Protein AF-Q8GWH3-F1 (afdb_monomer)

Mean predicted aligned error: 18.97 Å

Foldseek 3Di:
DVVVVVVVVVVVVVVVVVPPPPDDDPDPPPDDDPPPPQPPDPLAAEDEDEQVDADDDDPQWDWDWDADPVRFIWIWIDGDDDPPPPPPPLDDLPAQDADPDDPDRPRDDRPVRLCVVQQVDWAWDDDPQWIWIHHPQAFIKIFGADPVRDTPDIKTLFHWDPVVLVVVVVVCSVVDPDLPQLWRKTKGWQIDQAPVPRGHHIEIETEAEDCDDWHWPDWDAPDRRYIYIYIYHNSSCSGPSRPDPPSNHHYIYIYGDDDPPPPPVPPPPVVPDDDDDDDDDD

Solvent-accessible surface area (backbone atoms only — not comparable to full-atom values): 17428 Å² total; per-residue (Å²): 119,71,66,63,53,52,53,52,50,51,51,53,49,55,61,54,70,71,60,78,70,75,85,71,80,91,69,82,92,81,76,83,75,92,70,78,90,72,83,80,67,70,59,58,44,80,45,80,34,56,79,93,60,61,81,82,85,61,94,65,47,42,76,48,80,46,65,52,100,84,65,52,51,22,49,25,44,43,76,55,82,75,71,80,68,93,72,80,69,89,71,66,96,83,56,57,68,77,70,89,70,78,95,55,88,65,77,50,74,52,74,70,66,47,48,51,77,41,62,80,53,67,37,66,42,78,57,88,80,42,31,35,40,41,34,60,88,47,36,34,35,40,34,27,69,51,101,81,77,44,73,79,44,78,43,40,36,10,32,54,31,72,66,59,20,52,54,48,54,49,52,50,59,75,69,50,88,59,92,77,71,42,55,49,70,42,31,18,38,82,13,46,65,29,88,89,76,71,44,54,10,29,31,41,38,36,40,30,41,34,96,52,78,70,37,57,77,48,77,45,74,80,47,95,62,31,34,41,34,33,30,33,28,41,56,40,49,78,35,78,75,26,46,73,81,66,76,66,64,44,71,33,49,20,27,60,50,81,80,75,74,68,89,69,72,80,73,82,66,86,82,75,83,84,83,80,92,79,88,78,91,132

Radius of gyration: 34.28 Å; Cα contacts (8 Å, |Δi|>4): 405; chains: 1; bounding box: 75×90×119 Å

pLDDT: mean 76.28, std 23.13, range [27.62, 98.75]

GO terms:
  GO:0005515 protein binding (F, IPI)
  GO:0005783 endoplasmic reticulum (C, IDA)
  GO:0036503 ERAD pathway (P, IGI)
  GO:0036503 ERAD pathway (P, IMP)
  GO:0009536 plastid (C, HDA)
  GO:0009651 response to salt stress (P, IMP)

Structure (mmCIF, N/CA/C/O backbone):
data_AF-Q8GWH3-F1
#
_entry.id   AF-Q8GWH3-F1
#
loop_
_atom_site.group_PDB
_atom_site.id
_atom_site.type_symbol
_atom_site.label_atom_id
_atom_site.label_alt_id
_atom_site.label_comp_id
_atom_site.label_asym_id
_atom_site.label_entity_id
_atom_site.label_seq_id
_atom_site.pdbx_PDB_ins_code
_atom_site.Cartn_x
_atom_site.Cartn_y
_atom_site.Cartn_z
_atom_site.occupancy
_atom_site.B_iso_or_equiv
_atom_site.auth_seq_id
_atom_site.auth_comp_id
_atom_site.auth_asym_id
_atom_site.auth_atom_id
_atom_site.pdbx_PDB_model_num
ATOM 1 N N . MET A 1 1 ? -15.710 72.727 -0.376 1.00 64.69 1 MET A N 1
ATOM 2 C CA . MET A 1 1 ? -16.145 71.311 -0.279 1.00 64.69 1 MET A CA 1
ATOM 3 C C . MET A 1 1 ? -16.086 70.520 -1.590 1.00 64.69 1 MET A C 1
ATOM 5 O O . MET A 1 1 ? -15.843 69.327 -1.507 1.00 64.69 1 MET A O 1
ATOM 9 N N . ARG A 1 2 ? -16.269 71.107 -2.790 1.00 77.62 2 ARG A N 1
ATOM 10 C CA . ARG A 1 2 ? -16.210 70.329 -4.053 1.00 77.62 2 ARG A CA 1
ATOM 11 C C . ARG A 1 2 ? -14.792 69.915 -4.485 1.00 77.62 2 ARG A C 1
ATOM 13 O O . ARG A 1 2 ? -14.601 68.799 -4.943 1.00 77.62 2 ARG A O 1
ATOM 20 N N . ILE A 1 3 ? -13.789 70.772 -4.281 1.00 78.06 3 ILE A N 1
ATOM 21 C CA . ILE A 1 3 ? -12.396 70.505 -4.703 1.00 78.06 3 ILE A CA 1
ATOM 22 C C . ILE A 1 3 ? -11.762 69.365 -3.885 1.00 78.06 3 ILE A C 1
ATOM 24 O O . ILE A 1 3 ? -11.062 68.521 -4.434 1.00 78.06 3 ILE A O 1
ATOM 28 N N . THR A 1 4 ? -12.070 69.287 -2.588 1.00 77.69 4 THR A N 1
ATOM 29 C CA . THR A 1 4 ? -11.569 68.234 -1.690 1.00 77.69 4 THR A CA 1
ATOM 30 C C . THR A 1 4 ? -12.097 66.846 -2.056 1.00 77.69 4 THR A C 1
ATOM 32 O O . THR A 1 4 ? -11.365 65.872 -1.930 1.00 77.69 4 THR A O 1
ATOM 35 N N . GLN A 1 5 ? -13.332 66.741 -2.561 1.00 77.94 5 GLN A N 1
ATOM 36 C CA . GLN A 1 5 ? -13.888 65.467 -3.038 1.00 77.94 5 GLN A CA 1
ATOM 37 C C . GLN A 1 5 ? -13.229 64.993 -4.337 1.00 77.94 5 GLN A C 1
ATOM 39 O O . GLN A 1 5 ? -12.975 63.801 -4.485 1.00 77.94 5 GLN A O 1
ATOM 44 N N . ILE A 1 6 ? -12.914 65.914 -5.254 1.00 82.69 6 ILE A N 1
ATOM 45 C CA . ILE A 1 6 ? -12.241 65.583 -6.518 1.00 82.69 6 ILE A CA 1
ATOM 46 C C . ILE A 1 6 ? -10.816 65.088 -6.244 1.00 82.69 6 ILE A C 1
ATOM 48 O O . ILE A 1 6 ? -10.416 64.062 -6.788 1.00 82.69 6 ILE A O 1
ATOM 52 N N . LEU A 1 7 ? -10.075 65.762 -5.355 1.00 83.81 7 LEU A N 1
ATOM 53 C CA . LEU A 1 7 ? -8.724 65.332 -4.982 1.00 83.81 7 LEU A CA 1
ATOM 54 C C . LEU A 1 7 ? -8.728 63.952 -4.309 1.00 83.81 7 LEU A C 1
ATOM 56 O O . LEU A 1 7 ? -7.891 63.115 -4.629 1.00 83.81 7 LEU A O 1
ATOM 60 N N . LEU A 1 8 ? -9.699 63.697 -3.425 1.00 82.88 8 LEU A N 1
ATOM 61 C CA . LEU A 1 8 ? -9.858 62.398 -2.770 1.00 82.88 8 LEU A CA 1
ATOM 62 C C . LEU A 1 8 ? -10.156 61.287 -3.791 1.00 82.88 8 LEU A C 1
ATOM 64 O O . LEU A 1 8 ? -9.562 60.217 -3.714 1.00 82.88 8 LEU A O 1
ATOM 68 N N . CYS A 1 9 ? -11.012 61.555 -4.785 1.00 80.31 9 CYS A N 1
ATOM 69 C CA . CYS A 1 9 ? -11.294 60.598 -5.857 1.00 80.31 9 CYS A CA 1
ATOM 70 C C . CYS A 1 9 ? -10.050 60.297 -6.701 1.00 80.31 9 CYS A C 1
ATOM 72 O O . CYS A 1 9 ? -9.791 59.136 -6.995 1.00 80.31 9 CYS A O 1
ATOM 74 N N . LEU A 1 10 ? -9.252 61.309 -7.055 1.00 82.12 10 LEU A N 1
ATOM 75 C CA . LEU A 1 10 ? -8.033 61.104 -7.846 1.00 82.12 10 LEU A CA 1
ATOM 76 C C . LEU A 1 10 ? -6.981 60.279 -7.095 1.00 82.12 10 LEU A C 1
ATOM 78 O O . LEU A 1 10 ? -6.337 59.427 -7.700 1.00 82.12 10 LEU A O 1
ATOM 82 N N . VAL A 1 11 ? -6.848 60.469 -5.779 1.00 80.50 11 VAL A N 1
ATOM 83 C CA . VAL A 1 11 ? -5.943 59.660 -4.945 1.00 80.50 11 VAL A CA 1
ATOM 84 C C . VAL A 1 11 ? -6.427 58.209 -4.850 1.00 80.50 11 VAL A C 1
ATOM 86 O O . VAL A 1 11 ? -5.619 57.295 -4.977 1.00 80.50 11 VAL A O 1
ATOM 89 N N . ILE A 1 12 ? -7.736 57.975 -4.708 1.00 76.56 12 ILE A N 1
ATOM 90 C CA . ILE A 1 12 ? -8.314 56.618 -4.694 1.00 76.56 12 ILE A CA 1
ATOM 91 C C . ILE A 1 12 ? -8.121 55.921 -6.050 1.00 76.56 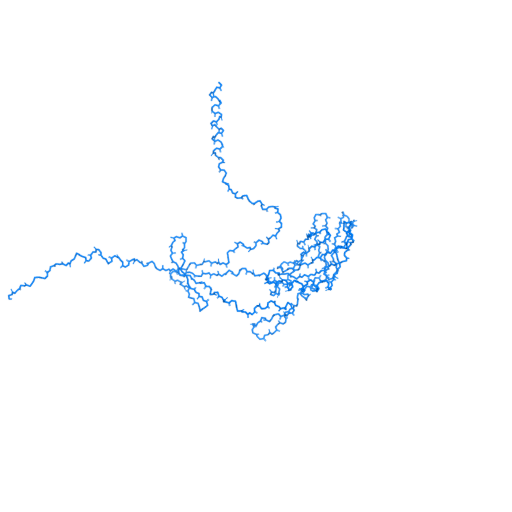12 ILE A C 1
ATOM 93 O O . ILE A 1 12 ? -7.779 54.738 -6.095 1.00 76.56 12 ILE A O 1
ATOM 97 N N . VAL A 1 13 ? -8.284 56.643 -7.163 1.00 73.12 13 VAL A N 1
ATOM 98 C CA . VAL A 1 13 ? -8.040 56.095 -8.507 1.00 73.12 13 VAL A CA 1
ATOM 99 C C . VAL A 1 13 ? -6.551 55.786 -8.708 1.00 73.12 13 VAL A C 1
ATOM 101 O O . VAL A 1 13 ? -6.226 54.704 -9.177 1.00 73.12 13 VAL A O 1
ATOM 104 N N . ALA A 1 14 ? -5.636 56.652 -8.258 1.00 66.00 14 ALA A N 1
ATOM 105 C CA . ALA A 1 14 ? -4.193 56.407 -8.355 1.00 66.00 14 ALA A CA 1
ATOM 106 C C . ALA A 1 14 ? -3.715 55.217 -7.493 1.00 66.00 14 ALA A C 1
ATOM 108 O O . ALA A 1 14 ? -2.853 54.438 -7.915 1.00 66.00 14 ALA A O 1
ATOM 109 N N . LEU A 1 15 ? -4.299 55.045 -6.300 1.00 58.97 15 LEU A N 1
ATOM 110 C CA . LEU A 1 15 ? -4.023 53.915 -5.403 1.00 58.97 15 LEU A CA 1
ATOM 111 C C . LEU A 1 15 ? -4.628 52.596 -5.916 1.00 58.97 15 LEU A C 1
ATOM 113 O O . LEU A 1 15 ? -4.080 51.528 -5.654 1.00 58.97 15 LEU A O 1
ATOM 117 N N . SER A 1 16 ? -5.719 52.654 -6.686 1.00 55.97 16 SER A N 1
ATOM 118 C CA . SER A 1 16 ? -6.304 51.463 -7.323 1.00 55.97 16 SER A CA 1
ATOM 119 C C . SER A 1 16 ? -5.623 51.097 -8.645 1.00 55.97 16 SER A C 1
ATOM 121 O O . SER A 1 16 ? -5.495 49.915 -8.944 1.00 55.97 16 SER A O 1
ATOM 123 N N . SER A 1 17 ? -5.068 52.057 -9.392 1.00 48.47 17 SER A N 1
ATOM 124 C CA . SER A 1 17 ? -4.289 51.766 -10.608 1.00 48.47 17 SER A CA 1
ATOM 125 C C . SER A 1 17 ? -2.847 51.302 -10.350 1.00 48.47 17 SER A C 1
ATOM 127 O O . SER A 1 17 ? -2.158 50.910 -11.286 1.00 48.47 17 SER A O 1
ATOM 129 N N . SER A 1 18 ? -2.372 51.313 -9.100 1.00 44.34 18 SER A N 1
ATOM 130 C CA . SER A 1 18 ? -1.063 50.745 -8.720 1.00 44.34 18 SER A CA 1
ATOM 131 C C . SER A 1 18 ? -1.152 49.344 -8.101 1.00 44.34 18 SER A C 1
ATOM 133 O O . SER A 1 18 ? -0.135 48.765 -7.732 1.00 44.34 18 SER A O 1
ATOM 135 N N . SER A 1 19 ? -2.345 48.743 -8.076 1.00 38.94 19 SER A N 1
ATOM 136 C CA . SER A 1 19 ? -2.551 47.325 -7.760 1.00 38.94 19 SER A CA 1
ATOM 137 C C . SER A 1 19 ? -3.117 46.574 -8.969 1.00 38.94 19 SER A C 1
ATOM 139 O O . SER A 1 19 ? -4.123 45.876 -8.893 1.00 38.94 19 SER A O 1
ATOM 141 N N . HIS A 1 20 ? -2.419 46.670 -10.106 1.00 35.19 20 HIS A N 1
ATOM 142 C CA . HIS A 1 20 ? -2.475 45.626 -11.130 1.00 35.19 20 HIS A CA 1
ATOM 143 C C . HIS A 1 20 ? -1.785 44.376 -10.572 1.00 35.19 20 HIS A C 1
ATOM 145 O O . HIS A 1 20 ? -0.620 44.097 -10.845 1.00 35.19 20 HIS A O 1
ATOM 151 N N . VAL A 1 21 ? -2.511 43.651 -9.723 1.00 38.16 21 VAL A N 1
ATOM 152 C CA . VAL A 1 21 ? -2.151 42.300 -9.313 1.00 38.16 21 VAL A CA 1
ATOM 153 C C . VAL A 1 21 ? -2.343 41.424 -10.541 1.00 38.16 21 VAL A C 1
ATOM 155 O O . VAL A 1 21 ? -3.462 41.199 -11.007 1.00 38.16 21 VAL A O 1
ATOM 158 N N . TRP A 1 22 ? -1.211 41.004 -11.096 1.00 33.09 22 TRP A N 1
ATOM 159 C CA . TRP A 1 22 ? -1.121 39.989 -12.129 1.00 33.09 22 TRP A CA 1
ATOM 160 C C . TRP A 1 22 ? -1.945 38.782 -11.679 1.00 33.09 22 TRP A C 1
ATOM 162 O O . TRP A 1 22 ? -1.771 38.277 -10.570 1.00 33.09 22 TRP A O 1
ATOM 172 N N . SER A 1 23 ? -2.901 38.383 -12.512 1.00 37.84 23 SER A N 1
ATOM 173 C CA . SER A 1 23 ? -3.743 37.219 -12.282 1.00 37.84 23 SER A CA 1
ATOM 174 C C . SER A 1 23 ? -2.895 35.952 -12.371 1.00 37.84 23 SER A C 1
ATOM 176 O O . SER A 1 23 ? -2.826 35.326 -13.424 1.00 37.84 23 SER A O 1
ATOM 178 N N . ASP A 1 24 ? -2.245 35.580 -11.272 1.00 37.88 24 ASP A N 1
ATOM 179 C CA . ASP A 1 24 ? -1.730 34.229 -11.123 1.00 37.88 24 ASP A CA 1
ATOM 180 C C . ASP A 1 24 ? -2.901 33.270 -10.929 1.00 37.88 24 ASP A C 1
ATOM 182 O O . ASP A 1 24 ? -3.839 33.498 -10.159 1.00 37.88 24 ASP A O 1
ATOM 186 N N . GLN A 1 25 ? -2.845 32.211 -11.727 1.00 35.88 25 GLN A N 1
ATOM 187 C CA . GLN A 1 25 ? -3.855 31.186 -11.874 1.00 35.88 25 GLN A CA 1
ATOM 188 C C . GLN A 1 25 ? -4.347 30.656 -10.526 1.00 35.88 25 GLN A C 1
ATOM 190 O O . GLN A 1 25 ? -3.611 30.093 -9.716 1.00 35.88 25 GLN A O 1
ATOM 195 N N . ILE A 1 26 ? -5.657 30.788 -10.356 1.00 37.75 26 ILE A N 1
ATOM 196 C CA . ILE A 1 26 ? -6.473 30.150 -9.334 1.00 37.75 26 ILE A CA 1
ATOM 197 C C . ILE A 1 26 ? -6.410 28.635 -9.556 1.00 37.75 26 ILE A C 1
ATOM 199 O O . ILE A 1 26 ? -7.206 28.088 -10.307 1.00 37.75 26 ILE A O 1
ATOM 203 N N . PHE A 1 27 ? -5.489 27.952 -8.881 1.00 34.97 27 PHE A N 1
ATOM 204 C CA . PHE A 1 27 ? -5.699 26.574 -8.436 1.00 34.97 27 PHE A CA 1
ATOM 205 C C . PHE A 1 27 ? -5.089 26.423 -7.033 1.00 34.97 27 PHE A C 1
ATOM 207 O O . PHE A 1 27 ? -3.874 26.263 -6.900 1.00 34.97 27 PHE A O 1
ATOM 214 N N . PRO A 1 28 ? -5.898 26.528 -5.962 1.00 32.56 28 PRO A N 1
ATOM 215 C CA . PRO A 1 28 ? -5.407 26.447 -4.592 1.00 32.56 28 PRO A CA 1
ATOM 216 C C . PRO A 1 28 ? -4.991 25.005 -4.275 1.00 32.56 28 PRO A C 1
ATOM 218 O O . PRO A 1 28 ? -5.818 24.100 -4.194 1.00 32.56 28 PRO A O 1
ATOM 221 N N . 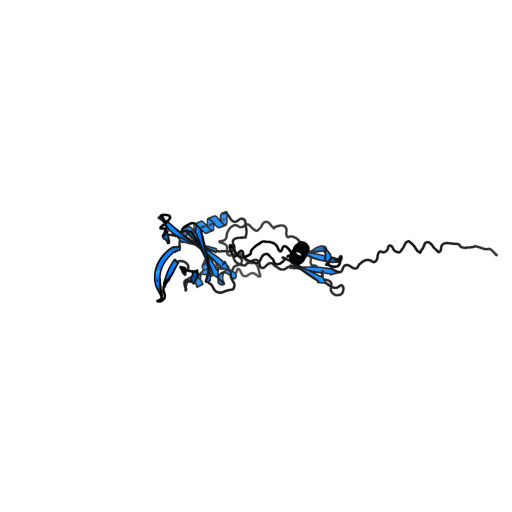ALA A 1 29 ? -3.691 24.795 -4.078 1.00 40.97 29 ALA A N 1
ATOM 222 C CA . ALA A 1 29 ? -3.053 23.489 -3.901 1.00 40.97 29 ALA A CA 1
ATOM 223 C C . ALA A 1 29 ? -3.251 22.841 -2.510 1.00 40.97 29 ALA A C 1
ATOM 225 O O . ALA A 1 29 ? -2.386 22.094 -2.061 1.00 40.97 29 ALA A O 1
ATOM 226 N N . HIS A 1 30 ? -4.354 23.112 -1.805 1.00 34.97 30 HIS A N 1
ATOM 227 C CA . HIS A 1 30 ? -4.501 22.684 -0.405 1.00 34.97 30 HIS A CA 1
ATOM 228 C C . HIS A 1 30 ? -5.697 21.794 -0.070 1.00 34.97 30 HIS A C 1
ATOM 230 O O . HIS A 1 30 ? -5.907 21.515 1.107 1.00 34.97 30 HIS A O 1
ATOM 236 N N . LEU A 1 31 ? -6.437 21.260 -1.043 1.00 30.50 31 LEU A N 1
ATOM 237 C CA . LEU A 1 31 ? -7.506 20.304 -0.744 1.00 30.50 31 LEU A CA 1
ATOM 238 C C . LEU A 1 31 ? -7.490 19.130 -1.732 1.00 30.50 31 LEU A C 1
ATOM 240 O O . LEU A 1 31 ? -7.572 19.329 -2.937 1.00 30.50 31 LEU A O 1
ATOM 244 N N . VAL A 1 32 ? -7.463 17.918 -1.167 1.00 34.38 32 VAL A N 1
ATOM 245 C CA . VAL A 1 32 ? -7.647 16.594 -1.794 1.00 34.38 32 VAL A CA 1
ATOM 246 C C . VAL A 1 32 ? -6.397 15.934 -2.399 1.00 34.38 32 VAL A C 1
ATOM 248 O O . VAL A 1 32 ? -6.005 16.200 -3.527 1.00 34.38 32 VAL A O 1
ATOM 251 N N . GLY A 1 33 ? -5.868 14.957 -1.651 1.00 32.12 33 GLY A N 1
ATOM 252 C CA . GLY A 1 33 ? -5.214 13.757 -2.181 1.00 32.12 33 GLY A CA 1
ATOM 253 C C . GLY A 1 33 ? -3.798 13.944 -2.718 1.00 32.12 33 GLY A C 1
ATOM 254 O O . GLY A 1 33 ? -3.566 14.611 -3.718 1.00 32.12 33 GLY A O 1
ATOM 255 N N . THR A 1 34 ? -2.836 13.273 -2.092 1.00 34.19 34 THR A N 1
ATOM 256 C CA . THR A 1 34 ? -1.468 13.113 -2.590 1.00 34.19 34 THR A CA 1
ATOM 257 C C . THR A 1 34 ? -1.458 12.321 -3.904 1.00 34.19 34 THR A C 1
ATOM 259 O O . THR A 1 34 ? -1.121 11.140 -3.927 1.00 34.19 34 THR A O 1
ATOM 262 N N . PHE A 1 35 ? -1.823 12.953 -5.019 1.00 35.94 35 PHE A N 1
ATOM 263 C CA . PHE A 1 35 ? -1.428 12.470 -6.334 1.00 35.94 35 PHE A CA 1
ATOM 264 C C . PHE A 1 35 ? 0.089 12.641 -6.435 1.00 35.94 35 PHE A C 1
ATOM 266 O O . PHE A 1 35 ? 0.607 13.758 -6.382 1.00 35.94 35 PHE A O 1
ATOM 273 N N . SER A 1 36 ? 0.798 11.512 -6.503 1.00 37.75 36 SER A N 1
ATOM 274 C CA . SER A 1 36 ? 2.251 11.416 -6.659 1.00 37.75 36 SER A CA 1
ATOM 275 C C . SER A 1 36 ? 2.807 12.485 -7.601 1.00 37.75 36 SER A C 1
ATOM 277 O O . SER A 1 36 ? 2.533 12.512 -8.800 1.00 37.75 36 SER A O 1
ATOM 279 N N . ARG A 1 37 ? 3.627 13.365 -7.026 1.00 37.56 37 ARG A N 1
ATOM 280 C CA . ARG A 1 37 ? 4.204 14.586 -7.605 1.00 37.56 37 ARG A CA 1
ATOM 281 C C . ARG A 1 37 ? 5.337 14.323 -8.617 1.00 37.56 37 ARG A C 1
ATOM 283 O O . ARG A 1 37 ? 6.283 15.098 -8.652 1.00 37.56 37 ARG A O 1
ATOM 290 N N . ASN A 1 38 ? 5.267 13.261 -9.426 1.00 41.22 38 ASN A N 1
ATOM 291 C CA . ASN A 1 38 ? 6.387 12.840 -10.291 1.00 41.22 38 ASN A CA 1
ATOM 292 C C . ASN A 1 38 ? 6.184 13.011 -11.807 1.00 41.22 38 ASN A C 1
ATOM 294 O O . ASN A 1 38 ? 7.078 12.666 -12.565 1.00 41.22 38 ASN A O 1
ATOM 298 N N . ASN A 1 39 ? 5.071 13.589 -12.273 1.00 42.47 39 ASN A N 1
ATOM 299 C CA . ASN A 1 39 ? 4.794 13.743 -13.716 1.00 42.47 39 ASN A CA 1
ATOM 300 C C . ASN A 1 39 ? 5.166 15.118 -14.319 1.00 42.47 39 ASN A C 1
ATOM 302 O O . ASN A 1 39 ? 4.706 15.450 -15.407 1.00 42.47 39 ASN A O 1
ATOM 306 N N . ARG A 1 40 ? 5.951 15.958 -13.624 1.00 48.47 40 ARG A N 1
ATOM 307 C CA . ARG A 1 40 ? 6.336 17.303 -14.117 1.00 48.47 40 ARG A CA 1
ATOM 308 C C . ARG A 1 40 ? 7.754 17.402 -14.682 1.00 48.47 40 ARG A C 1
ATOM 310 O O . ARG A 1 40 ? 8.102 18.451 -15.215 1.00 48.47 40 ARG A O 1
ATOM 317 N N . GLU A 1 41 ? 8.569 16.361 -14.569 1.00 53.38 41 GLU A N 1
ATOM 318 C CA . GLU A 1 41 ? 9.895 16.357 -15.189 1.00 53.38 41 GLU A CA 1
ATOM 319 C C . GLU A 1 41 ? 9.760 15.954 -16.665 1.00 53.38 41 GLU A C 1
ATOM 321 O O . GLU A 1 41 ? 9.094 14.958 -16.962 1.00 53.38 41 GLU A O 1
ATOM 326 N N . PRO A 1 42 ? 10.330 16.720 -17.615 1.00 58.88 42 PRO A N 1
ATOM 327 C CA . PRO A 1 42 ? 10.297 16.332 -19.015 1.00 58.88 42 PRO A CA 1
ATOM 328 C C . PRO A 1 42 ? 11.015 14.990 -19.188 1.00 58.88 42 PRO A C 1
ATOM 330 O O . PRO A 1 42 ? 12.106 14.781 -18.664 1.00 58.88 42 PRO A O 1
ATOM 333 N N . LYS A 1 43 ? 10.407 14.088 -19.968 1.00 72.06 43 LYS A N 1
ATOM 334 C CA . LYS A 1 43 ? 10.928 12.738 -20.250 1.00 72.06 43 LYS A CA 1
ATOM 335 C C . LYS A 1 43 ? 12.328 12.746 -20.895 1.00 72.06 43 LYS A C 1
ATOM 337 O O . LYS A 1 43 ? 13.027 11.739 -20.857 1.00 72.06 43 LYS A O 1
ATOM 342 N N . TYR A 1 44 ? 12.744 13.877 -21.468 1.00 80.94 44 TYR A N 1
ATOM 343 C CA . TYR A 1 44 ? 13.990 14.026 -22.213 1.00 80.94 44 TYR A CA 1
ATOM 344 C C . TYR A 1 44 ? 14.766 15.262 -21.755 1.00 80.94 44 TYR A C 1
ATOM 346 O O . TYR A 1 44 ? 14.176 16.309 -21.477 1.00 80.94 44 TYR A O 1
ATOM 354 N N . LYS A 1 45 ? 16.098 15.153 -21.740 1.00 84.06 45 LYS A N 1
ATOM 355 C CA . LYS A 1 45 ? 17.023 16.284 -21.609 1.00 84.06 45 LYS A CA 1
ATOM 356 C C . LYS A 1 45 ? 17.640 16.554 -22.980 1.00 84.06 45 LYS A C 1
ATOM 358 O O . LYS A 1 45 ? 18.191 15.642 -23.576 1.00 84.06 45 LYS A O 1
ATOM 363 N N . ILE A 1 46 ? 17.570 17.783 -23.482 1.00 88.19 46 ILE A N 1
ATOM 364 C CA . ILE A 1 46 ? 18.217 18.149 -24.752 1.00 88.19 46 ILE A CA 1
ATOM 365 C C . ILE A 1 46 ? 19.599 18.731 -24.446 1.00 88.19 46 ILE A C 1
ATOM 367 O O . ILE A 1 46 ? 19.716 19.634 -23.616 1.00 88.19 46 ILE A O 1
ATOM 371 N N . GLU A 1 47 ? 20.635 18.211 -25.102 1.00 91.19 47 GLU A N 1
ATOM 372 C CA . GLU A 1 47 ? 22.013 18.687 -24.990 1.00 91.19 47 GLU A CA 1
ATOM 373 C C . GLU A 1 47 ? 22.536 19.117 -26.363 1.00 91.19 47 GLU A C 1
ATOM 375 O O . GLU A 1 47 ? 22.690 18.304 -27.275 1.00 91.19 47 GLU A O 1
ATOM 380 N N . PHE A 1 48 ? 22.801 20.416 -26.499 1.00 91.56 48 PHE A N 1
ATOM 381 C CA . PHE A 1 48 ? 23.397 21.005 -27.693 1.00 91.56 48 PHE A CA 1
ATOM 382 C C . PHE A 1 48 ? 24.918 20.925 -27.589 1.00 91.56 48 PHE A C 1
ATOM 384 O O . PHE A 1 48 ? 25.505 21.480 -26.659 1.00 91.56 48 PHE A O 1
ATOM 391 N N . LEU A 1 49 ? 25.535 20.222 -28.532 1.00 89.69 49 LEU A N 1
ATOM 392 C CA . LEU A 1 49 ? 26.969 19.988 -28.575 1.00 89.69 49 LEU A CA 1
ATOM 393 C C . LEU A 1 49 ? 27.656 21.002 -29.495 1.00 89.69 49 LEU A C 1
ATOM 395 O O . LEU A 1 49 ? 27.102 21.356 -30.544 1.00 89.69 49 LEU A O 1
ATOM 399 N N . PRO A 1 50 ? 28.852 21.475 -29.114 1.00 85.94 50 PRO A N 1
ATOM 400 C CA . PRO A 1 50 ? 29.656 22.338 -29.963 1.00 85.94 50 PRO A CA 1
ATOM 401 C C . PRO A 1 50 ? 30.235 21.563 -31.158 1.00 85.94 50 PRO A C 1
ATOM 403 O O . PRO A 1 50 ? 30.292 20.333 -31.175 1.00 85.94 50 PRO A O 1
ATOM 406 N N . GLU A 1 51 ? 30.650 22.304 -32.184 1.00 85.25 51 GLU A N 1
ATOM 407 C CA . GLU A 1 51 ? 31.115 21.752 -33.465 1.00 85.25 51 GLU A CA 1
ATOM 408 C C . GLU A 1 51 ? 32.399 20.911 -33.343 1.00 85.25 51 GLU A C 1
ATOM 410 O O . GLU A 1 51 ? 32.618 19.988 -34.123 1.00 85.25 51 GLU A O 1
ATOM 415 N N . ASP A 1 52 ? 33.225 21.183 -32.334 1.00 87.44 52 ASP A N 1
ATOM 416 C CA . ASP A 1 52 ? 34.485 20.487 -32.061 1.00 87.44 52 ASP A CA 1
ATOM 417 C C . ASP A 1 52 ? 34.308 19.114 -31.387 1.00 87.44 52 ASP A C 1
ATOM 419 O O . ASP A 1 52 ? 35.244 18.313 -31.369 1.00 87.44 52 ASP A O 1
ATOM 423 N N . SER A 1 53 ? 33.119 18.813 -30.854 1.00 88.12 53 SER A N 1
ATOM 424 C CA . SER A 1 53 ? 32.816 17.541 -30.185 1.00 88.12 53 SER A CA 1
ATOM 425 C C . SER A 1 53 ? 31.430 16.993 -30.566 1.00 88.12 53 SER A C 1
ATOM 427 O O . SER A 1 53 ? 30.533 16.889 -29.725 1.00 88.12 53 SER A O 1
ATOM 429 N N . PRO A 1 54 ? 31.231 16.611 -31.844 1.00 88.38 54 PRO A N 1
ATOM 430 C CA . PRO A 1 54 ? 29.951 16.107 -32.322 1.00 88.38 54 PRO A CA 1
ATOM 431 C C . PRO A 1 54 ? 29.618 14.731 -31.729 1.00 88.38 54 PRO A C 1
ATOM 433 O O . PRO A 1 54 ? 30.476 13.863 -31.566 1.00 88.38 54 PRO A O 1
ATOM 436 N N . PHE A 1 55 ? 28.333 14.493 -31.476 1.00 89.69 55 PHE A N 1
ATOM 437 C CA . PHE A 1 55 ? 27.819 13.166 -31.159 1.00 89.69 55 PHE A CA 1
ATOM 438 C C . PHE A 1 55 ? 27.736 12.296 -32.415 1.00 89.69 55 PHE A C 1
ATOM 440 O O . PHE A 1 55 ? 27.271 12.745 -33.469 1.00 89.69 55 PHE A O 1
ATOM 447 N N . HIS A 1 56 ? 28.137 11.031 -32.281 1.00 87.94 56 HIS A N 1
ATOM 448 C CA . HIS A 1 56 ? 28.070 10.025 -33.337 1.00 87.94 56 HIS A CA 1
ATOM 449 C C . HIS A 1 56 ? 26.945 9.018 -33.035 1.00 87.94 56 HIS A C 1
ATOM 451 O O . HIS A 1 56 ? 27.052 8.274 -32.057 1.00 87.94 56 HIS A O 1
ATOM 457 N N . PRO A 1 57 ? 25.860 8.983 -33.832 1.00 84.44 57 PRO A N 1
ATOM 458 C CA . PRO A 1 57 ? 24.716 8.112 -33.571 1.00 84.44 57 PRO A CA 1
ATOM 459 C C . PRO A 1 57 ? 25.004 6.639 -33.903 1.00 84.44 57 PRO A C 1
ATOM 461 O O . PRO A 1 57 ? 25.731 6.337 -34.847 1.00 84.44 57 PRO A O 1
ATOM 464 N N . GLY A 1 58 ? 24.3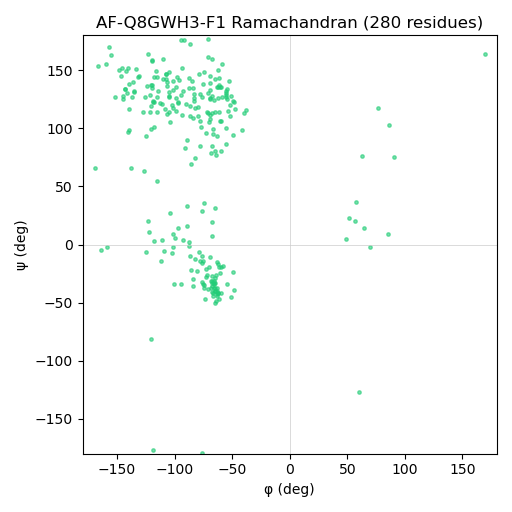81 5.721 -33.156 1.00 83.12 58 GLY A N 1
ATOM 465 C CA . GLY A 1 58 ? 24.302 4.295 -33.508 1.00 83.12 58 GLY A CA 1
ATOM 466 C C . GLY A 1 58 ? 23.040 3.946 -34.315 1.00 83.12 58 GLY A C 1
ATOM 467 O O . GLY A 1 58 ? 22.151 4.781 -34.480 1.00 83.12 58 GLY A O 1
ATOM 468 N N . AS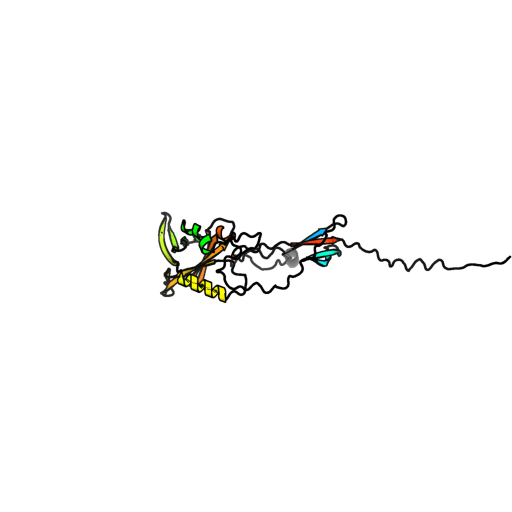P A 1 59 ? 22.917 2.687 -34.753 1.00 83.75 59 ASP A N 1
ATOM 469 C CA . ASP A 1 59 ? 21.851 2.215 -35.666 1.00 83.75 59 ASP A CA 1
ATOM 470 C C . ASP A 1 59 ? 20.411 2.355 -35.127 1.00 83.75 59 ASP A C 1
ATOM 472 O O . ASP A 1 59 ? 19.444 2.370 -35.897 1.00 83.75 59 ASP A O 1
ATOM 476 N N . ASN A 1 60 ? 20.249 2.493 -33.810 1.00 80.88 60 ASN A N 1
ATOM 477 C CA . ASN A 1 60 ? 18.950 2.577 -33.132 1.00 80.88 60 ASN A CA 1
ATOM 478 C C . ASN A 1 60 ? 18.384 4.007 -33.040 1.00 80.88 60 ASN A C 1
ATOM 480 O O . ASN A 1 60 ? 17.317 4.203 -32.457 1.00 80.88 60 ASN A O 1
ATOM 484 N N . LEU A 1 61 ? 19.079 5.004 -33.597 1.00 87.25 61 LEU A N 1
ATOM 485 C CA . LEU A 1 61 ? 18.666 6.407 -33.555 1.00 87.25 61 LEU A CA 1
ATOM 486 C C . LEU A 1 61 ? 18.166 6.890 -34.926 1.00 87.25 61 LEU A C 1
ATOM 488 O O . LEU A 1 61 ? 18.642 6.455 -35.975 1.00 87.25 61 LEU A O 1
ATOM 492 N N . GLU A 1 62 ? 17.200 7.798 -34.914 1.00 88.38 62 GLU A N 1
ATOM 493 C CA . GLU A 1 62 ? 16.776 8.623 -36.046 1.00 88.38 62 GLU A CA 1
ATOM 494 C C . GLU A 1 62 ? 17.184 10.081 -35.809 1.00 88.38 62 GLU A C 1
ATOM 496 O O . GLU A 1 62 ? 17.458 10.468 -34.675 1.00 88.38 62 GLU A O 1
ATOM 501 N N . SER A 1 63 ? 17.271 10.898 -36.860 1.00 89.75 63 SER A N 1
ATOM 502 C CA . SER A 1 63 ? 17.675 12.301 -36.735 1.00 89.75 63 SER A CA 1
ATOM 503 C C . SER A 1 63 ? 16.583 13.270 -37.186 1.00 89.75 63 SER A C 1
ATOM 505 O O . SER A 1 63 ? 15.843 13.011 -38.133 1.00 89.75 63 SER A O 1
ATOM 507 N N . MET A 1 64 ? 16.490 14.411 -36.505 1.00 92.62 64 MET A N 1
ATOM 508 C CA . MET A 1 64 ? 15.576 15.509 -36.823 1.00 92.62 64 MET A CA 1
ATOM 509 C C . MET A 1 64 ? 16.258 16.856 -36.568 1.00 92.62 64 MET A C 1
ATOM 511 O O . MET A 1 64 ? 17.107 16.980 -35.687 1.00 92.62 64 MET A O 1
ATOM 515 N N . VAL A 1 65 ? 15.881 17.883 -37.333 1.00 92.75 65 VAL A N 1
ATOM 516 C CA . VAL A 1 65 ? 16.388 19.247 -37.131 1.00 92.75 65 VAL A CA 1
ATOM 517 C C . VAL A 1 65 ? 15.583 19.951 -36.040 1.00 92.75 65 VAL A C 1
ATOM 519 O O . VAL A 1 65 ? 14.363 20.057 -36.149 1.00 92.75 65 VAL A O 1
ATOM 522 N N . MET A 1 66 ? 16.266 20.475 -35.023 1.00 92.88 66 MET A N 1
ATOM 523 C CA . MET A 1 66 ? 15.675 21.308 -33.971 1.00 92.88 66 MET A CA 1
ATOM 524 C C . MET A 1 66 ? 16.317 22.698 -33.938 1.00 92.88 66 MET A C 1
ATOM 526 O O . MET A 1 66 ? 17.428 22.893 -34.432 1.00 92.88 66 MET A O 1
ATOM 530 N N . LEU A 1 67 ? 15.600 23.666 -33.363 1.00 92.12 67 LEU A N 1
ATOM 531 C CA . LEU A 1 67 ? 16.087 25.026 -33.134 1.00 92.12 67 LEU A CA 1
ATOM 532 C C . LEU A 1 67 ? 16.382 25.233 -31.650 1.00 92.12 67 LEU A C 1
ATOM 534 O O . LEU A 1 67 ? 15.612 24.785 -30.797 1.00 92.12 67 LEU A O 1
ATOM 538 N N . ASP A 1 68 ? 17.468 25.935 -31.337 1.00 88.50 68 ASP A N 1
ATOM 539 C CA . ASP A 1 68 ? 17.683 26.435 -29.980 1.00 88.50 68 ASP A CA 1
ATOM 540 C C . ASP A 1 68 ? 16.808 27.674 -29.690 1.00 88.50 68 ASP A C 1
ATOM 542 O O . ASP A 1 68 ? 16.055 28.168 -30.534 1.00 88.50 68 ASP A O 1
ATOM 546 N N . LYS A 1 69 ? 16.935 28.226 -28.478 1.00 87.88 69 LYS A N 1
ATOM 547 C CA . LYS A 1 69 ? 16.229 29.452 -28.065 1.00 87.88 69 LYS A CA 1
ATOM 548 C C . LYS A 1 69 ? 16.593 30.705 -28.879 1.00 87.88 69 LYS A C 1
ATOM 550 O O . LYS A 1 69 ? 15.884 31.701 -28.784 1.00 87.88 69 LYS A O 1
ATOM 555 N N . HIS A 1 70 ? 17.702 30.680 -29.614 1.00 90.44 70 HIS A N 1
ATOM 556 C CA . HIS A 1 70 ? 18.175 31.778 -30.454 1.00 90.44 70 HIS A CA 1
ATOM 557 C C . HIS A 1 70 ? 17.859 31.554 -31.943 1.00 90.44 70 HIS A C 1
ATOM 559 O O . HIS A 1 70 ? 18.162 32.422 -32.756 1.00 90.44 70 HIS A O 1
ATOM 565 N N . GLY A 1 71 ? 17.251 30.420 -32.308 1.00 88.12 71 GLY A N 1
ATOM 566 C CA . GLY A 1 71 ? 16.964 30.056 -33.696 1.00 88.12 71 GLY A CA 1
ATOM 567 C C . GLY A 1 71 ? 18.120 29.368 -34.431 1.00 88.12 71 GLY A C 1
ATOM 568 O O . GLY A 1 71 ? 18.016 29.152 -35.637 1.00 88.12 71 GLY A O 1
ATOM 569 N N . ASN A 1 72 ? 19.202 28.993 -33.744 1.00 90.50 72 ASN A N 1
ATOM 570 C CA . ASN A 1 72 ? 20.289 28.213 -34.334 1.00 90.50 72 ASN A CA 1
ATOM 571 C C . ASN A 1 72 ? 19.810 26.788 -34.634 1.00 90.50 72 ASN A C 1
ATOM 573 O O . ASN A 1 72 ? 19.111 26.179 -33.821 1.00 90.50 72 ASN A O 1
ATOM 577 N N . ARG A 1 73 ? 20.201 26.248 -35.791 1.00 92.38 73 ARG A N 1
ATOM 578 C CA . ARG A 1 73 ? 19.795 24.915 -36.255 1.00 92.38 73 ARG A CA 1
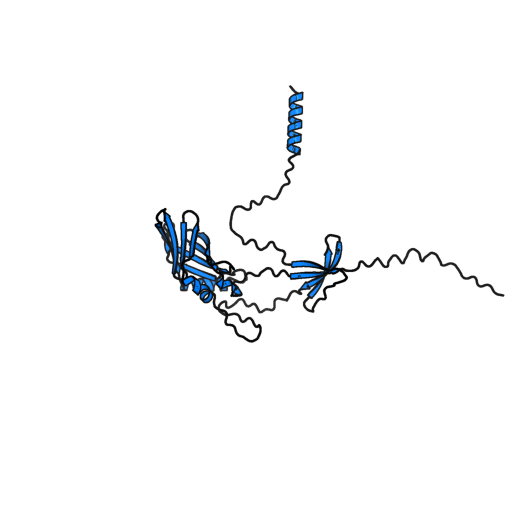ATOM 579 C C . ARG A 1 73 ? 20.739 23.838 -35.727 1.00 92.38 73 ARG A C 1
ATOM 581 O O . ARG A 1 73 ? 21.954 23.962 -35.842 1.00 92.38 73 ARG A O 1
ATOM 588 N N . PHE A 1 74 ? 20.167 22.746 -35.233 1.00 93.25 74 PHE A N 1
ATOM 589 C CA . PHE A 1 74 ? 20.898 21.573 -34.766 1.00 93.25 74 PHE A CA 1
ATOM 590 C C . PHE A 1 74 ? 20.320 20.291 -35.361 1.00 93.25 74 PHE A C 1
ATOM 592 O O . PHE A 1 74 ? 19.106 20.179 -35.531 1.00 93.25 74 PHE A O 1
ATOM 599 N N . LEU A 1 75 ? 21.179 19.312 -35.649 1.00 93.31 75 LEU A N 1
ATOM 600 C CA . LEU A 1 75 ? 20.778 17.956 -36.009 1.00 93.31 75 LEU A CA 1
ATOM 601 C C . LEU A 1 75 ? 20.764 17.101 -34.744 1.00 93.31 75 LEU A C 1
ATOM 603 O O . LEU A 1 75 ? 21.811 16.830 -34.160 1.00 93.31 75 LEU A O 1
ATOM 607 N N . CYS A 1 76 ? 19.575 16.691 -34.324 1.00 94.81 76 CYS A N 1
ATOM 608 C CA . CYS A 1 76 ? 19.350 15.994 -33.068 1.00 94.81 76 CYS A CA 1
ATOM 609 C C . CYS A 1 76 ? 18.965 14.541 -33.289 1.00 94.81 76 CYS A C 1
ATOM 611 O O . CYS A 1 76 ? 18.210 14.244 -34.212 1.00 94.81 76 CYS A O 1
ATOM 613 N N . TYR A 1 77 ? 19.452 13.655 -32.424 1.00 92.81 77 TYR A N 1
ATOM 614 C CA . TYR A 1 77 ? 19.269 12.212 -32.566 1.00 92.81 77 TYR A CA 1
ATOM 615 C C . TYR A 1 77 ? 18.289 11.670 -31.525 1.00 92.81 77 TYR A C 1
ATOM 617 O O . TYR A 1 77 ? 18.547 11.737 -30.323 1.00 92.81 77 TYR A O 1
ATOM 625 N N . LEU A 1 78 ? 17.161 11.141 -31.992 1.00 90.06 78 LEU A N 1
ATOM 626 C CA . LEU A 1 78 ? 16.095 10.566 -31.177 1.00 90.06 78 LEU A CA 1
ATOM 627 C C . LEU A 1 78 ? 16.138 9.029 -31.261 1.00 90.06 78 LEU A C 1
ATOM 629 O O . LEU A 1 78 ? 16.521 8.487 -32.296 1.00 90.06 78 LEU A O 1
ATOM 633 N N . PRO A 1 79 ? 15.750 8.295 -30.205 1.00 83.75 79 PRO A N 1
ATOM 634 C CA . PRO A 1 79 ? 15.531 6.852 -30.297 1.00 83.75 79 PRO A CA 1
ATOM 635 C C . PRO A 1 79 ? 14.408 6.521 -31.284 1.00 83.75 79 PRO A C 1
ATOM 637 O O . PRO A 1 79 ? 13.352 7.149 -31.231 1.00 83.75 79 PRO A O 1
ATOM 640 N N . LYS A 1 80 ? 14.604 5.516 -32.147 1.00 82.88 80 LYS A N 1
ATOM 641 C CA . LYS A 1 80 ? 13.523 4.994 -32.998 1.00 82.88 80 LYS A CA 1
ATOM 642 C C . LYS A 1 80 ? 12.425 4.400 -32.117 1.00 82.88 80 LYS A C 1
ATOM 644 O O . LYS A 1 80 ? 12.719 3.650 -31.188 1.00 82.88 80 LYS A O 1
ATOM 649 N N . GLU A 1 81 ? 11.164 4.695 -32.422 1.00 73.56 81 GLU A N 1
ATOM 650 C CA . GLU A 1 81 ? 10.042 4.013 -31.775 1.00 73.56 81 GLU A CA 1
ATOM 651 C C . GLU A 1 81 ? 10.112 2.513 -32.098 1.00 73.56 81 GLU A C 1
ATOM 653 O O . GLU A 1 81 ? 9.964 2.097 -33.252 1.00 73.56 81 GLU A O 1
ATOM 658 N N . GLU A 1 82 ? 10.339 1.670 -31.088 1.00 59.97 82 GLU A N 1
ATOM 659 C CA . GLU A 1 82 ? 10.117 0.239 -31.253 1.00 59.97 82 GLU A CA 1
ATOM 660 C C . GLU A 1 82 ? 8.618 0.034 -31.485 1.00 59.97 82 GLU A C 1
ATOM 662 O O . GLU A 1 82 ? 7.793 0.285 -30.602 1.00 59.97 82 GLU A O 1
ATOM 667 N N . LYS A 1 83 ? 8.238 -0.423 -32.687 1.00 40.34 83 LYS A N 1
ATOM 668 C CA . LYS A 1 83 ? 6.886 -0.943 -32.920 1.00 40.34 83 LYS A CA 1
ATOM 669 C C . LYS A 1 83 ? 6.644 -1.983 -31.844 1.00 40.34 83 LYS A C 1
ATOM 671 O O . LYS A 1 83 ? 7.423 -2.932 -31.788 1.00 40.34 83 LYS A O 1
ATOM 676 N N . ALA A 1 84 ? 5.612 -1.777 -31.021 1.00 39.06 84 ALA A N 1
ATOM 677 C CA . ALA A 1 84 ? 5.234 -2.669 -29.934 1.00 39.06 84 ALA A CA 1
ATOM 678 C C . ALA A 1 84 ? 5.347 -4.113 -30.421 1.00 39.06 84 ALA A C 1
ATOM 680 O O . ALA A 1 84 ? 4.490 -4.606 -31.157 1.00 39.06 84 ALA A O 1
ATOM 681 N N . THR A 1 85 ? 6.463 -4.762 -30.088 1.00 33.88 85 THR A N 1
ATOM 682 C CA . THR A 1 85 ? 6.645 -6.155 -30.442 1.00 33.88 85 THR A CA 1
ATOM 683 C C . THR A 1 85 ? 5.640 -6.852 -29.559 1.00 33.88 85 THR A C 1
ATOM 685 O O . THR A 1 85 ? 5.721 -6.790 -28.333 1.00 33.88 85 THR A O 1
ATOM 688 N N . SER A 1 86 ? 4.613 -7.389 -30.204 1.00 37.53 86 SER A N 1
ATOM 689 C CA . SER A 1 86 ? 3.531 -8.156 -29.616 1.00 37.53 86 SER A CA 1
ATOM 690 C C . SER A 1 86 ? 4.123 -9.325 -28.827 1.00 37.53 86 SER A C 1
ATOM 692 O O . SER A 1 86 ? 4.342 -10.410 -29.356 1.00 37.53 86 SER A O 1
ATOM 694 N N . GLY A 1 87 ? 4.457 -9.044 -27.576 1.00 28.95 87 GLY A N 1
ATOM 695 C CA . GLY A 1 87 ? 5.069 -9.952 -26.614 1.00 28.95 87 GLY A CA 1
ATOM 696 C C . GLY A 1 87 ? 4.841 -9.502 -25.171 1.00 28.95 87 GLY A C 1
ATOM 697 O O . GLY A 1 87 ? 5.193 -10.225 -24.248 1.00 28.95 87 GLY A O 1
ATOM 698 N N . TRP A 1 88 ? 4.182 -8.356 -24.957 1.00 27.89 88 TRP A N 1
ATOM 699 C CA . TRP A 1 88 ? 3.551 -8.037 -23.682 1.00 27.89 88 TRP A CA 1
ATOM 700 C C . TRP A 1 88 ? 2.143 -8.638 -23.668 1.00 27.89 88 TRP A C 1
ATOM 702 O O . TRP A 1 88 ? 1.129 -7.949 -23.741 1.00 27.89 88 TRP A O 1
ATOM 712 N N . THR A 1 89 ? 2.058 -9.964 -23.616 1.00 27.62 89 THR A N 1
ATOM 713 C CA . THR A 1 89 ? 0.862 -10.588 -23.055 1.00 27.62 89 THR A CA 1
ATOM 714 C C . THR A 1 89 ? 0.928 -10.364 -21.551 1.00 27.62 89 THR A C 1
ATOM 716 O O . THR A 1 89 ? 1.590 -11.119 -20.841 1.00 27.62 89 THR A O 1
ATOM 719 N N . SER A 1 90 ? 0.259 -9.307 -21.077 1.00 36.22 90 SER A N 1
ATOM 720 C CA . SER A 1 90 ? -0.188 -9.178 -19.685 1.00 36.22 90 SER A CA 1
ATOM 721 C C . SER A 1 90 ? -1.128 -10.343 -19.395 1.00 36.22 90 SER A C 1
ATOM 723 O O . SER A 1 90 ? -2.343 -10.260 -19.516 1.00 36.22 90 SER A O 1
ATOM 725 N N . SER A 1 91 ? -0.558 -11.498 -19.121 1.00 40.97 91 SER A N 1
ATOM 726 C CA . SER A 1 91 ? -1.255 -12.644 -18.580 1.00 40.97 91 SER A CA 1
ATOM 727 C C . SER A 1 91 ? -0.212 -13.411 -17.803 1.00 40.97 91 SER A C 1
ATOM 729 O O . SER A 1 91 ? 0.835 -13.754 -18.341 1.00 40.97 91 SER A O 1
ATOM 731 N N . GLN A 1 92 ? -0.544 -13.690 -16.545 1.00 39.03 92 GLN A N 1
ATOM 732 C CA . GLN A 1 92 ? 0.240 -14.433 -15.557 1.00 39.03 92 GLN A CA 1
ATOM 733 C C . GLN A 1 92 ? 1.178 -13.581 -14.679 1.00 39.03 92 GLN A C 1
ATOM 735 O O . GLN A 1 92 ? 2.399 -13.672 -14.749 1.00 39.03 92 GLN A O 1
ATOM 740 N N . GLN A 1 93 ? 0.595 -12.861 -13.713 1.00 44.78 93 GLN A N 1
ATOM 741 C CA . GLN A 1 93 ? 1.315 -12.342 -12.534 1.00 44.78 93 GLN A CA 1
ATOM 742 C C . GLN A 1 93 ? 1.806 -13.442 -11.559 1.00 44.78 93 GLN A C 1
ATOM 744 O O . GLN A 1 93 ? 2.349 -13.125 -10.507 1.00 44.78 93 GLN A O 1
ATOM 749 N N . ASN A 1 94 ? 1.695 -14.729 -11.912 1.00 47.47 94 ASN A N 1
ATOM 750 C CA . ASN A 1 94 ? 2.283 -15.835 -11.143 1.00 47.47 94 ASN A CA 1
ATOM 751 C C . ASN A 1 94 ? 3.596 -16.388 -11.722 1.00 47.47 94 ASN A C 1
ATOM 753 O O . ASN A 1 94 ? 4.092 -17.400 -11.228 1.00 47.47 94 ASN A O 1
ATOM 757 N N . ILE A 1 95 ? 4.199 -15.746 -12.728 1.00 40.44 95 ILE A N 1
ATOM 758 C CA . ILE A 1 95 ? 5.516 -16.164 -13.219 1.00 40.44 95 ILE A CA 1
ATOM 759 C C . ILE A 1 95 ? 6.582 -15.212 -12.682 1.00 40.44 95 ILE A C 1
ATOM 761 O O . ILE A 1 95 ? 6.570 -14.021 -12.983 1.00 40.44 95 ILE A O 1
ATOM 765 N N . SER A 1 96 ? 7.538 -15.762 -11.929 1.00 42.88 96 SER A N 1
ATOM 766 C CA . SER A 1 96 ? 8.876 -15.194 -11.754 1.00 42.88 96 SER A CA 1
ATOM 767 C C . SER A 1 96 ? 9.441 -14.854 -13.139 1.00 42.88 96 SER A C 1
ATOM 769 O O . SER A 1 96 ? 9.952 -15.733 -13.833 1.00 42.88 96 SER A O 1
ATOM 771 N N . THR A 1 97 ? 9.288 -13.615 -13.598 1.00 43.50 97 THR A N 1
ATOM 772 C CA . THR A 1 97 ? 9.703 -13.225 -14.945 1.00 43.50 97 THR A CA 1
ATOM 773 C C . THR A 1 97 ? 11.221 -13.277 -15.066 1.00 43.50 97 THR A C 1
ATOM 775 O O . THR A 1 97 ? 11.972 -12.747 -14.250 1.00 43.50 97 THR A O 1
ATOM 778 N N . VAL A 1 98 ? 11.664 -13.994 -16.095 1.00 43.19 98 VAL A N 1
ATOM 779 C CA . VAL A 1 98 ? 13.061 -14.263 -16.420 1.00 43.19 98 VAL A CA 1
ATOM 780 C C . VAL A 1 98 ? 13.645 -13.017 -17.085 1.00 43.19 98 VAL A C 1
ATOM 782 O O . VAL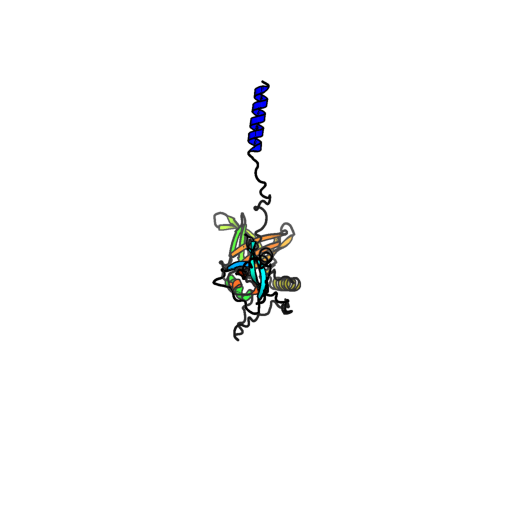 A 1 98 ? 13.338 -12.737 -18.239 1.00 43.19 98 VAL A O 1
ATOM 785 N N . MET A 1 99 ? 14.493 -12.265 -16.383 1.00 42.03 99 MET A N 1
ATOM 786 C CA . MET A 1 99 ? 15.397 -11.318 -17.041 1.00 42.03 99 MET A CA 1
ATOM 787 C C . MET A 1 99 ? 16.586 -12.119 -17.586 1.00 42.03 99 MET A C 1
ATOM 789 O O . MET A 1 99 ? 17.367 -12.673 -16.813 1.00 42.03 99 MET A O 1
ATOM 793 N N . MET A 1 100 ? 16.700 -12.243 -18.913 1.00 39.91 100 MET A N 1
ATOM 794 C CA . MET A 1 100 ? 17.878 -12.840 -19.549 1.00 39.91 100 MET A CA 1
ATOM 795 C C . MET A 1 100 ? 19.018 -11.825 -19.573 1.00 39.91 100 MET A C 1
ATOM 797 O O . MET A 1 100 ? 19.250 -11.163 -20.577 1.00 39.91 100 MET A O 1
ATOM 801 N N . GLU A 1 101 ? 19.773 -11.751 -18.487 1.00 49.00 101 GLU A N 1
ATOM 802 C CA . GLU A 1 101 ? 21.130 -11.220 -18.534 1.00 49.00 101 GLU A CA 1
ATOM 803 C C . GLU A 1 101 ? 22.057 -12.338 -18.054 1.00 49.00 101 GLU A C 1
ATOM 805 O O . GLU A 1 101 ? 22.161 -12.645 -16.873 1.00 49.00 101 GLU A O 1
ATOM 810 N N . THR A 1 102 ? 22.677 -13.023 -19.018 1.00 49.25 102 THR A N 1
ATOM 811 C CA . THR A 1 102 ? 23.720 -14.041 -18.801 1.00 49.25 102 THR A CA 1
ATOM 812 C C . THR A 1 102 ? 23.278 -15.291 -18.017 1.00 49.25 102 THR A C 1
ATOM 814 O O . THR A 1 102 ? 23.635 -15.469 -16.865 1.00 49.25 102 THR A O 1
ATOM 817 N N . GLN A 1 103 ? 22.540 -16.204 -18.668 1.00 51.84 103 GLN A N 1
ATOM 818 C CA . GLN A 1 103 ? 22.385 -17.646 -18.342 1.00 51.84 103 GLN A CA 1
ATOM 819 C C . GLN A 1 103 ? 22.065 -18.094 -16.895 1.00 51.84 103 GLN A C 1
ATOM 821 O O . GLN A 1 103 ? 21.945 -19.297 -16.661 1.00 51.84 103 GLN A O 1
ATOM 826 N N . GLN A 1 104 ? 21.832 -17.205 -15.933 1.00 46.34 104 GLN A N 1
ATOM 827 C CA . GLN A 1 104 ? 21.422 -17.588 -14.590 1.00 46.34 104 GLN A CA 1
ATOM 828 C C . GLN A 1 104 ? 19.933 -17.304 -14.424 1.00 46.34 104 GLN A C 1
ATOM 830 O O . GLN A 1 104 ? 19.499 -16.162 -14.306 1.00 46.34 104 GLN A O 1
ATOM 835 N N . LEU A 1 105 ? 19.139 -18.376 -14.436 1.00 50.78 105 LEU A N 1
ATOM 836 C CA . LEU A 1 105 ? 17.717 -18.358 -14.114 1.00 50.78 105 LEU A CA 1
ATOM 837 C C . LEU A 1 105 ? 17.548 -17.963 -12.635 1.00 50.78 105 LEU A C 1
ATOM 839 O O . LEU A 1 105 ? 17.413 -18.818 -11.759 1.00 50.78 105 LEU A O 1
ATOM 843 N N . VAL A 1 106 ? 17.613 -16.671 -12.322 1.00 62.09 106 VAL A N 1
ATOM 844 C CA . VAL A 1 106 ? 17.331 -16.179 -10.973 1.00 62.09 106 VAL A CA 1
ATOM 845 C C . VAL A 1 106 ? 15.818 -16.174 -10.812 1.00 62.09 106 VAL A C 1
ATOM 847 O O . VAL A 1 106 ? 15.128 -15.296 -11.323 1.00 62.09 106 VAL A O 1
ATOM 850 N N . LYS A 1 107 ? 15.281 -17.183 -10.119 1.00 71.00 107 LYS A N 1
ATOM 851 C CA . LYS A 1 107 ? 13.869 -17.205 -9.730 1.00 71.00 107 LYS A CA 1
ATOM 852 C C . LYS A 1 107 ? 13.592 -15.974 -8.863 1.00 71.00 107 LYS A C 1
ATOM 854 O O . LYS A 1 107 ? 14.024 -15.915 -7.711 1.00 71.00 107 LYS A O 1
ATOM 859 N N . LEU A 1 108 ? 12.900 -14.986 -9.426 1.00 79.69 108 LEU A N 1
ATOM 860 C CA . LEU A 1 108 ? 12.423 -13.834 -8.670 1.00 79.69 108 LEU A CA 1
ATOM 861 C C . LEU A 1 108 ? 11.461 -14.304 -7.575 1.00 79.69 108 LEU A C 1
ATOM 863 O O . LEU A 1 108 ? 10.613 -15.171 -7.815 1.00 79.69 108 LEU A O 1
ATOM 867 N N . LYS A 1 109 ? 11.618 -13.729 -6.379 1.00 87.94 109 LYS A N 1
ATOM 868 C CA . LYS A 1 109 ? 10.719 -13.967 -5.247 1.00 87.94 109 LYS A CA 1
ATOM 869 C C . LYS A 1 109 ? 9.331 -13.429 -5.557 1.00 87.94 109 LYS A C 1
ATOM 871 O O . LYS A 1 109 ? 9.218 -12.353 -6.139 1.00 87.94 109 LYS A O 1
ATOM 876 N N . THR A 1 110 ? 8.297 -14.134 -5.120 1.00 90.69 110 THR A N 1
ATOM 877 C CA . THR A 1 110 ? 6.918 -13.648 -5.265 1.00 90.69 110 THR A CA 1
ATOM 878 C C . THR A 1 110 ? 6.677 -12.410 -4.386 1.00 90.69 110 THR A C 1
ATOM 880 O O . THR A 1 110 ? 7.409 -12.194 -3.411 1.00 90.69 110 THR A O 1
ATOM 883 N N . PRO A 1 111 ? 5.651 -11.587 -4.677 1.00 91.31 111 PRO A N 1
ATOM 884 C CA . PRO A 1 111 ? 5.276 -10.471 -3.809 1.00 91.31 111 PRO A CA 1
ATOM 885 C C . PRO A 1 111 ? 5.091 -10.886 -2.340 1.00 91.31 111 PRO A C 1
ATOM 887 O O . PRO A 1 111 ? 5.655 -10.254 -1.449 1.00 91.31 111 PRO A O 1
ATOM 890 N N . ASP A 1 112 ? 4.402 -12.000 -2.077 1.00 93.62 112 ASP A N 1
ATOM 891 C CA . ASP A 1 112 ? 4.176 -12.498 -0.713 1.00 93.62 112 ASP A CA 1
ATOM 892 C C . ASP A 1 112 ? 5.463 -12.979 -0.020 1.00 93.62 112 ASP A C 1
ATOM 894 O O . ASP A 1 112 ? 5.621 -12.799 1.191 1.00 93.62 112 ASP A O 1
ATOM 898 N N . GLU A 1 113 ? 6.420 -13.544 -0.768 1.00 93.25 113 GLU A N 1
ATOM 899 C CA . GLU A 1 113 ? 7.751 -13.896 -0.250 1.00 93.25 113 GLU A CA 1
ATOM 900 C C . GLU A 1 113 ? 8.572 -12.651 0.120 1.00 93.25 113 GLU A C 1
ATOM 902 O O . GLU A 1 113 ? 9.334 -12.666 1.091 1.00 93.25 113 GLU A O 1
ATOM 907 N N . LEU A 1 114 ? 8.428 -11.560 -0.637 1.00 93.38 114 LEU A N 1
ATOM 908 C CA . LEU A 1 114 ? 9.094 -10.287 -0.353 1.00 93.38 114 LEU A CA 1
ATOM 909 C C . LEU A 1 114 ? 8.503 -9.580 0.870 1.00 93.38 114 LEU A C 1
ATOM 911 O O . LEU A 1 114 ? 9.221 -8.829 1.534 1.00 93.38 114 LEU A O 1
ATOM 915 N N . LEU A 1 115 ? 7.233 -9.833 1.191 1.00 95.19 115 LEU A N 1
ATOM 916 C CA . LEU A 1 115 ? 6.539 -9.255 2.343 1.00 95.19 115 LEU A CA 1
ATOM 917 C C . LEU A 1 115 ? 6.736 -10.046 3.645 1.00 95.19 115 LEU A C 1
ATOM 919 O O . LEU A 1 115 ? 6.428 -9.519 4.710 1.00 95.19 115 LEU A O 1
ATOM 923 N N . GLN A 1 116 ? 7.311 -11.255 3.607 1.00 93.62 116 GLN A N 1
ATOM 924 C CA . GLN A 1 116 ? 7.564 -12.073 4.808 1.00 93.62 116 GLN A CA 1
ATOM 925 C C . GLN A 1 116 ? 8.253 -11.337 5.973 1.00 93.62 116 GLN A C 1
ATOM 927 O O . GLN A 1 116 ? 7.837 -11.545 7.113 1.00 93.62 116 GLN A O 1
ATOM 932 N N . PRO A 1 117 ? 9.239 -10.440 5.754 1.00 92.62 117 PRO A N 1
ATOM 933 C CA . PRO A 1 117 ? 9.845 -9.678 6.849 1.00 92.62 117 PRO A CA 1
ATOM 934 C C . PRO A 1 117 ? 8.863 -8.790 7.634 1.00 92.62 117 PRO A C 1
ATOM 936 O O . PRO A 1 117 ? 9.156 -8.407 8.763 1.00 92.62 117 PRO A O 1
ATOM 939 N N . LEU A 1 118 ? 7.689 -8.463 7.077 1.00 93.62 118 LEU A N 1
ATOM 940 C CA . LEU A 1 118 ? 6.641 -7.713 7.781 1.00 93.62 118 LEU A CA 1
ATOM 941 C C . LEU A 1 118 ? 5.881 -8.559 8.808 1.00 93.62 118 LEU A C 1
ATOM 943 O O . LEU A 1 118 ? 5.187 -8.006 9.654 1.00 93.62 118 LEU A O 1
ATOM 947 N N . SER A 1 119 ? 6.006 -9.886 8.775 1.00 91.12 119 SER A N 1
ATOM 948 C CA . SER A 1 119 ? 5.320 -10.778 9.719 1.00 91.12 119 SER A CA 1
ATOM 949 C C . SER A 1 119 ? 5.878 -10.686 11.150 1.00 91.12 119 SER A C 1
ATOM 951 O O . SER A 1 119 ? 5.193 -11.068 12.103 1.00 91.12 119 SER A O 1
ATOM 953 N N . GLU A 1 120 ? 7.103 -10.171 11.315 1.00 87.81 120 GLU A N 1
ATOM 954 C CA . GLU A 1 120 ? 7.787 -10.060 12.611 1.00 87.81 120 GLU A CA 1
ATOM 955 C C . GLU A 1 120 ? 7.252 -8.922 13.488 1.00 87.81 120 GLU A C 1
ATOM 957 O O . GLU A 1 120 ? 7.257 -9.030 14.715 1.00 87.81 120 GLU A O 1
ATOM 962 N N . LYS A 1 121 ? 6.823 -7.811 12.878 1.00 92.31 121 LYS A N 1
ATOM 963 C CA . LYS A 1 121 ? 6.453 -6.580 13.587 1.00 92.31 121 LYS A CA 1
ATOM 964 C C . LYS A 1 121 ? 5.214 -5.950 12.975 1.00 92.31 121 LYS A C 1
ATOM 966 O O . LYS A 1 121 ? 5.107 -5.838 11.760 1.00 92.31 121 LYS A O 1
ATOM 971 N N . CYS A 1 122 ? 4.322 -5.467 13.832 1.00 97.25 122 CYS A N 1
ATOM 972 C CA . CYS A 1 122 ? 3.187 -4.669 13.389 1.00 97.25 122 CYS A CA 1
ATOM 973 C C . CYS A 1 122 ? 3.614 -3.223 13.107 1.00 97.25 122 CYS A C 1
ATOM 975 O O . CYS A 1 122 ? 4.519 -2.681 13.750 1.00 97.25 122 CYS A O 1
ATOM 977 N N . LEU A 1 123 ? 2.966 -2.607 12.124 1.00 97.81 123 LEU A N 1
ATOM 978 C CA . LEU A 1 123 ? 3.173 -1.220 11.734 1.00 97.81 123 LEU A CA 1
ATOM 979 C C . LEU A 1 123 ? 2.089 -0.354 12.369 1.00 97.81 123 LEU A C 1
ATOM 981 O O . LEU A 1 123 ? 0.912 -0.700 12.315 1.00 97.81 123 LEU A O 1
ATOM 985 N N . PHE A 1 124 ? 2.484 0.789 12.919 1.00 96.31 124 PHE A N 1
ATOM 986 C CA . PHE A 1 124 ? 1.572 1.726 13.568 1.00 96.31 124 PHE A CA 1
ATOM 987 C C . PHE A 1 124 ? 1.511 3.046 12.809 1.00 96.31 124 PHE A C 1
ATOM 989 O O . PHE A 1 124 ? 2.530 3.525 12.303 1.00 96.31 124 PHE A O 1
ATOM 996 N N . ARG A 1 125 ? 0.326 3.656 12.771 1.00 96.38 125 ARG A N 1
ATOM 997 C CA . ARG A 1 125 ? 0.129 5.021 12.278 1.00 96.38 125 ARG A CA 1
ATOM 998 C C . ARG A 1 125 ? -0.953 5.732 13.067 1.00 96.38 125 ARG A C 1
ATOM 1000 O O . ARG A 1 125 ? -2.076 5.254 13.143 1.00 96.38 125 ARG A O 1
ATOM 1007 N N . GLN A 1 126 ? -0.608 6.889 13.610 1.00 94.44 126 GLN A N 1
ATOM 1008 C CA . GLN A 1 126 ? -1.553 7.792 14.251 1.00 94.44 126 GLN A CA 1
ATOM 1009 C C . GLN A 1 126 ? -2.067 8.806 13.225 1.00 94.44 126 GLN A C 1
ATOM 1011 O O . GLN A 1 126 ? -1.276 9.387 12.484 1.00 94.44 126 GLN A O 1
ATOM 1016 N N . GLU A 1 127 ? -3.381 9.004 13.175 1.00 93.06 127 GLU A N 1
ATOM 1017 C CA . GLU A 1 127 ? -4.058 9.959 12.298 1.00 93.06 127 GLU A CA 1
ATOM 1018 C C . GLU A 1 127 ? -5.198 10.632 13.078 1.00 93.06 127 GLU A C 1
ATOM 1020 O O . GLU A 1 127 ? -6.294 10.087 13.239 1.00 93.06 127 GLU A O 1
ATOM 1025 N N . GLY A 1 128 ? -4.925 11.833 13.591 1.00 92.69 128 GLY A N 1
ATOM 1026 C CA . GLY A 1 128 ? -5.871 12.563 14.433 1.00 92.69 128 GLY A CA 1
ATOM 1027 C C . GLY A 1 128 ? -6.236 11.783 15.700 1.00 92.69 128 GLY A C 1
ATOM 1028 O O . GLY A 1 128 ? -5.359 11.369 16.455 1.00 92.69 128 GLY A O 1
ATOM 1029 N N . TRP A 1 129 ? -7.539 11.598 15.928 1.00 93.38 129 TRP A N 1
ATOM 1030 C CA . TRP A 1 129 ? -8.078 10.873 17.086 1.00 93.38 129 TRP A CA 1
ATOM 1031 C C . TRP A 1 129 ? -7.770 9.370 17.059 1.00 93.38 129 TRP A C 1
ATOM 1033 O O . TRP A 1 129 ? -7.686 8.736 18.109 1.00 93.38 129 TRP A O 1
ATOM 1043 N N . TRP A 1 130 ? -7.592 8.788 15.871 1.00 96.06 130 TRP A N 1
ATOM 1044 C CA . TRP A 1 130 ? -7.436 7.347 15.706 1.00 96.06 130 TRP A CA 1
ATOM 1045 C C . TRP A 1 130 ? -5.976 6.948 15.511 1.00 96.06 130 TRP A C 1
ATOM 1047 O O . TRP A 1 130 ? -5.222 7.578 14.771 1.00 96.06 130 TRP A O 1
ATOM 1057 N N . SER A 1 131 ? -5.604 5.830 16.119 1.00 96.31 131 SER A N 1
ATOM 1058 C CA . SER A 1 131 ? -4.384 5.087 15.827 1.00 96.31 131 SER A CA 1
ATOM 1059 C C . SER A 1 131 ? -4.736 3.799 15.094 1.00 96.31 131 SER A C 1
ATOM 1061 O O . SER A 1 131 ? -5.739 3.154 15.388 1.00 96.31 131 SER A O 1
ATOM 1063 N N . TYR A 1 132 ? -3.900 3.413 14.141 1.00 97.94 132 TYR A N 1
ATOM 1064 C CA . TYR A 1 132 ? -4.061 2.211 13.337 1.00 97.94 132 TYR A CA 1
ATOM 1065 C C . TYR A 1 132 ? -2.861 1.300 13.542 1.00 97.94 132 TYR A C 1
ATOM 1067 O O . TYR A 1 132 ? -1.716 1.752 13.504 1.00 97.94 132 TYR A O 1
ATOM 1075 N N . GLU A 1 133 ? -3.132 0.018 13.728 1.00 97.62 133 GLU A N 1
ATOM 1076 C CA . GLU A 1 133 ? -2.149 -1.049 13.812 1.00 97.62 133 GLU A CA 1
ATOM 1077 C C . GLU A 1 133 ? -2.410 -2.043 12.681 1.00 97.62 133 GLU A C 1
ATOM 1079 O O . GLU A 1 133 ? -3.496 -2.609 12.553 1.00 97.62 133 GLU A O 1
ATOM 1084 N N . PHE A 1 134 ? -1.395 -2.261 11.856 1.00 98.50 134 PHE A N 1
ATOM 1085 C CA . PHE A 1 134 ? -1.395 -3.259 10.801 1.00 98.50 134 PHE A CA 1
ATOM 1086 C C . PHE A 1 134 ? -0.423 -4.382 11.155 1.00 98.50 134 PHE A C 1
ATOM 1088 O O . PHE A 1 134 ? 0.780 -4.153 11.289 1.00 98.50 134 PHE A O 1
ATOM 1095 N N . CYS A 1 135 ? -0.934 -5.605 11.247 1.00 98.00 135 CYS A N 1
ATOM 1096 C CA . CYS A 1 135 ? -0.135 -6.807 11.428 1.00 98.00 135 CYS A CA 1
ATOM 1097 C C . CYS A 1 135 ? -0.280 -7.700 10.184 1.00 98.00 135 CYS A C 1
ATOM 1099 O O . CYS A 1 135 ? -1.360 -8.230 9.900 1.00 98.00 135 CYS A O 1
ATOM 1101 N N . HIS A 1 136 ? 0.816 -7.874 9.440 1.00 97.94 136 HIS A N 1
ATOM 1102 C CA . HIS A 1 136 ? 0.836 -8.623 8.179 1.00 97.94 136 HIS A CA 1
ATOM 1103 C C . HIS A 1 136 ? 0.298 -10.055 8.348 1.00 97.94 136 HIS A C 1
ATOM 1105 O O . HIS A 1 136 ? 0.681 -10.756 9.285 1.00 97.94 136 HIS A O 1
ATOM 1111 N N . GLN A 1 137 ? -0.627 -10.449 7.462 1.00 96.44 137 GLN A N 1
ATOM 1112 C CA . GLN A 1 137 ? -1.377 -11.718 7.481 1.00 96.44 137 GLN A CA 1
ATOM 1113 C C . GLN A 1 137 ? -2.080 -12.057 8.810 1.00 96.44 137 GLN A C 1
ATOM 1115 O O . GLN A 1 137 ? -2.364 -13.217 9.098 1.00 96.44 137 GLN A O 1
ATOM 1120 N N . LYS A 1 138 ? -2.359 -11.051 9.645 1.00 97.62 138 LYS A N 1
ATOM 1121 C CA . LYS A 1 138 ? -3.096 -11.215 10.902 1.00 97.62 138 LYS A CA 1
ATOM 1122 C C . LYS A 1 138 ? -4.346 -10.354 10.871 1.00 97.62 138 LYS A C 1
ATOM 1124 O O . LYS A 1 138 ? -5.421 -10.838 10.532 1.00 97.62 138 LYS A O 1
ATOM 1129 N N . TYR A 1 139 ? -4.207 -9.069 11.167 1.00 98.38 139 TYR A N 1
ATOM 1130 C CA . TYR A 1 139 ? -5.343 -8.168 11.284 1.00 98.38 139 TYR A CA 1
ATOM 1131 C C . TYR A 1 139 ? -4.951 -6.712 11.023 1.00 98.38 139 TYR A C 1
ATOM 1133 O O . TYR A 1 139 ? -3.776 -6.334 11.087 1.00 98.38 139 TYR A O 1
ATOM 1141 N N . VAL A 1 140 ? -5.968 -5.895 10.769 1.00 98.62 140 VAL A N 1
ATOM 1142 C CA . VAL A 1 140 ? -5.904 -4.435 10.816 1.00 98.62 140 VAL A CA 1
ATOM 1143 C C . VAL A 1 140 ? -6.812 -3.970 11.942 1.00 98.62 140 VAL A C 1
ATOM 1145 O O . VAL A 1 140 ? -7.993 -4.322 11.990 1.00 98.62 140 VAL A O 1
ATOM 1148 N N . ARG A 1 141 ? -6.263 -3.166 12.846 1.00 97.94 141 ARG A N 1
ATOM 1149 C CA . ARG A 1 141 ? -6.948 -2.662 14.031 1.00 97.94 141 ARG A CA 1
ATOM 1150 C C . ARG A 1 141 ? -6.904 -1.141 14.059 1.00 97.94 141 ARG A C 1
ATOM 1152 O O . ARG A 1 141 ? -5.868 -0.539 13.801 1.00 97.94 141 ARG A O 1
ATOM 1159 N N . GLN A 1 142 ? -8.029 -0.533 14.396 1.00 97.56 142 GLN A N 1
ATOM 1160 C CA . GLN A 1 142 ? -8.175 0.871 14.744 1.00 97.56 142 GLN A CA 1
ATOM 1161 C C . GLN A 1 142 ? -8.387 0.968 16.256 1.00 97.56 142 GLN A C 1
ATOM 1163 O O . GLN A 1 142 ? -9.140 0.190 16.837 1.00 97.56 142 GLN A O 1
ATOM 1168 N N . LEU A 1 143 ? -7.716 1.910 16.906 1.00 96.44 143 LEU A N 1
ATOM 1169 C CA . LEU A 1 143 ? -7.773 2.085 18.349 1.00 96.44 143 LEU A CA 1
ATOM 1170 C C . LEU A 1 143 ? -7.606 3.556 18.736 1.00 96.44 143 LEU A C 1
ATOM 1172 O O . LEU A 1 143 ? -6.927 4.315 18.046 1.00 96.44 143 LEU A O 1
ATOM 1176 N N . HIS A 1 144 ? -8.212 3.958 19.846 1.00 95.62 144 HIS A N 1
ATOM 1177 C CA . HIS A 1 144 ? -7.997 5.261 20.471 1.00 95.62 144 HIS A CA 1
ATOM 1178 C C . HIS A 1 144 ? -7.329 5.070 21.836 1.00 95.62 144 HIS A C 1
ATOM 1180 O O . HIS A 1 144 ? -7.763 4.223 22.623 1.00 95.62 144 HIS A O 1
ATOM 1186 N N . VAL A 1 145 ? -6.272 5.845 22.094 1.00 90.31 145 VAL A N 1
ATOM 1187 C CA . VAL A 1 145 ? -5.437 5.757 23.300 1.00 90.31 145 VAL A CA 1
ATOM 1188 C C . VAL A 1 145 ? -5.446 7.097 24.029 1.00 90.31 145 VAL A C 1
ATOM 1190 O O . VAL A 1 145 ? -5.156 8.119 23.412 1.00 90.31 145 VAL A O 1
ATOM 1193 N N . GLU A 1 146 ? -5.734 7.067 25.329 1.00 89.31 146 GLU A N 1
ATOM 1194 C CA . GLU A 1 146 ? -5.598 8.210 26.249 1.00 89.31 146 GLU A CA 1
ATOM 1195 C C . GLU A 1 146 ? -4.234 8.198 26.979 1.00 89.31 146 GLU A C 1
ATOM 1197 O O . GLU A 1 146 ? -3.449 7.259 26.830 1.00 89.31 146 GLU A O 1
ATOM 1202 N N . ASP A 1 147 ? -3.955 9.232 27.786 1.00 83.00 147 ASP A N 1
ATOM 1203 C CA . ASP A 1 147 ? -2.637 9.595 28.354 1.00 83.00 147 ASP A CA 1
ATOM 1204 C C . ASP A 1 147 ? -1.837 8.460 29.035 1.00 83.00 147 ASP A C 1
ATOM 1206 O O . ASP A 1 147 ? -0.610 8.520 29.104 1.00 83.00 147 ASP A O 1
ATOM 1210 N N . GLU A 1 148 ? -2.490 7.394 29.502 1.00 81.81 148 GLU A N 1
ATOM 1211 C CA . GLU A 1 148 ? -1.852 6.271 30.207 1.00 81.81 148 GLU A CA 1
ATOM 1212 C C . GLU A 1 148 ? -1.689 5.000 29.351 1.00 81.81 148 GLU A C 1
ATOM 1214 O O . GLU A 1 148 ? -1.682 3.886 29.875 1.00 81.81 148 GLU A O 1
ATOM 1219 N N . ASN A 1 149 ? -1.594 5.124 28.021 1.00 82.19 149 ASN A N 1
ATOM 1220 C CA . ASN A 1 149 ? -1.610 3.982 27.088 1.00 82.19 149 ASN A CA 1
ATOM 1221 C C . ASN A 1 149 ? -2.864 3.097 27.224 1.00 82.19 149 ASN A C 1
ATOM 1223 O O . ASN A 1 149 ? -2.884 1.936 26.801 1.00 82.19 149 ASN A O 1
ATOM 1227 N N . LYS A 1 150 ? -3.931 3.640 27.815 1.00 89.62 150 LYS A N 1
ATOM 1228 C CA . LYS A 1 150 ? -5.195 2.939 27.982 1.00 89.62 150 LYS A CA 1
ATOM 1229 C C . LYS A 1 150 ? -5.962 3.000 26.670 1.00 89.62 150 LYS A C 1
ATOM 1231 O O . LYS A 1 150 ? -6.326 4.078 26.206 1.00 89.62 150 LYS A O 1
ATOM 1236 N N . ILE A 1 151 ? -6.227 1.833 26.092 1.00 92.12 151 ILE A N 1
ATOM 1237 C CA . ILE A 1 151 ? -7.102 1.709 24.927 1.00 92.12 151 ILE A CA 1
ATOM 1238 C C . ILE A 1 151 ? -8.540 1.952 25.397 1.00 92.12 151 ILE A C 1
ATOM 1240 O O . ILE A 1 151 ? -9.076 1.175 26.188 1.00 92.12 151 ILE A O 1
ATOM 1244 N N . VAL A 1 152 ? -9.150 3.044 24.938 1.00 93.38 152 VAL A N 1
ATOM 1245 C CA . VAL A 1 152 ? -10.529 3.425 25.299 1.00 93.38 152 VAL A CA 1
ATOM 1246 C C . VAL A 1 152 ? -11.531 2.912 24.275 1.00 93.38 152 VAL A C 1
ATOM 1248 O O . VAL A 1 152 ? -12.651 2.546 24.625 1.00 93.38 152 VAL A O 1
ATOM 1251 N N . GLN A 1 153 ? -11.126 2.864 23.008 1.00 94.94 153 GLN A N 1
ATOM 1252 C CA . GLN A 1 153 ? -11.934 2.330 21.918 1.00 94.94 153 GLN A CA 1
ATOM 1253 C C . GLN A 1 153 ? -11.065 1.451 21.029 1.00 94.94 153 GLN A C 1
ATOM 1255 O O . GLN A 1 153 ? -9.918 1.797 20.745 1.00 94.94 153 GLN A O 1
ATOM 1260 N N . GLU A 1 154 ? -11.626 0.330 20.584 1.00 96.44 154 GLU A N 1
ATOM 1261 C CA . GLU A 1 154 ? -10.963 -0.639 19.719 1.00 96.44 154 GLU A CA 1
ATOM 1262 C C . GLU A 1 154 ? -11.958 -1.179 18.691 1.00 96.44 154 GLU A C 1
ATOM 1264 O O . GLU A 1 154 ? -13.052 -1.625 19.038 1.00 96.44 154 GLU A O 1
ATOM 1269 N N . PHE A 1 155 ? -11.549 -1.160 17.426 1.00 97.56 155 PHE A N 1
ATOM 1270 C CA . PHE A 1 155 ? -12.278 -1.736 16.308 1.00 97.56 155 PHE A CA 1
ATOM 1271 C C . PHE A 1 155 ? -11.319 -2.527 15.424 1.00 97.56 155 PHE A C 1
ATOM 1273 O O . PHE A 1 155 ? -10.269 -2.034 15.016 1.00 97.56 155 PHE A O 1
ATOM 1280 N N . PHE A 1 156 ? -11.693 -3.747 15.065 1.00 98.44 156 PHE A N 1
ATOM 1281 C CA . PHE A 1 156 ? -11.004 -4.484 14.015 1.00 98.44 156 PHE A CA 1
ATOM 1282 C C . PHE A 1 156 ? -11.566 -4.039 12.668 1.00 98.44 156 PHE A C 1
ATOM 1284 O O . PHE A 1 156 ? -12.771 -4.120 12.440 1.00 98.44 156 PHE A O 1
ATOM 1291 N N . LEU A 1 157 ? -10.706 -3.557 11.774 1.00 98.31 157 LEU A N 1
ATOM 1292 C CA . LEU A 1 157 ? -11.107 -3.228 10.404 1.00 98.31 157 LEU A CA 1
ATOM 1293 C C . LEU A 1 157 ? -11.166 -4.483 9.528 1.00 98.31 157 LEU A C 1
ATOM 1295 O O . LEU A 1 157 ? -11.891 -4.498 8.543 1.00 98.31 157 LEU A O 1
ATOM 1299 N N . GLY A 1 158 ? -10.438 -5.533 9.913 1.00 98.50 158 GLY A N 1
ATOM 1300 C CA . GLY A 1 158 ? -10.536 -6.857 9.314 1.00 98.50 158 GLY A CA 1
ATOM 1301 C C . GLY A 1 158 ? -9.425 -7.800 9.773 1.00 98.50 158 GLY A C 1
ATOM 1302 O O . GLY A 1 158 ? -8.395 -7.377 10.305 1.00 98.50 158 GLY A O 1
ATOM 1303 N N . THR A 1 159 ? -9.631 -9.088 9.535 1.00 98.56 159 THR A N 1
ATOM 1304 C CA . THR A 1 159 ? -8.652 -10.174 9.647 1.00 98.56 159 THR A CA 1
ATOM 1305 C C . THR A 1 159 ? -8.260 -10.653 8.258 1.00 98.56 159 THR A C 1
ATOM 1307 O O . THR A 1 159 ? -9.084 -10.608 7.348 1.00 98.56 159 THR A O 1
ATOM 1310 N N . PHE A 1 160 ? -7.012 -11.087 8.083 1.00 98.50 160 PHE A N 1
ATOM 1311 C CA . PHE A 1 160 ? -6.504 -11.494 6.773 1.00 98.50 160 PHE A CA 1
ATOM 1312 C C . PHE A 1 160 ? -7.338 -12.634 6.179 1.00 98.50 160 PHE A C 1
ATOM 1314 O O . PHE A 1 160 ? -7.518 -13.669 6.822 1.00 98.50 160 PHE A O 1
ATOM 1321 N N . ASP A 1 161 ? -7.813 -12.434 4.950 1.00 98.31 161 ASP A N 1
ATOM 1322 C CA . ASP A 1 161 ? -8.661 -13.375 4.227 1.00 98.31 161 ASP A CA 1
ATOM 1323 C C . ASP A 1 161 ? -7.937 -13.840 2.950 1.00 98.31 161 ASP A C 1
ATOM 1325 O O . ASP A 1 161 ? -7.870 -13.094 1.961 1.00 98.31 161 ASP A O 1
ATOM 1329 N N . PRO A 1 162 ? -7.339 -15.046 2.955 1.00 97.44 162 PRO A N 1
ATOM 1330 C CA . PRO A 1 162 ? -6.575 -15.539 1.814 1.00 97.44 162 PRO A CA 1
ATOM 1331 C C . PRO A 1 162 ? -7.457 -15.817 0.589 1.00 97.44 162 PRO A C 1
ATOM 1333 O O . PRO A 1 162 ? -6.993 -15.636 -0.537 1.00 97.44 162 PRO A O 1
ATOM 1336 N N . GLU A 1 163 ? -8.715 -16.222 0.782 1.00 97.88 163 GLU A N 1
ATOM 1337 C CA . GLU A 1 163 ? -9.641 -16.528 -0.313 1.00 97.88 163 GLU A CA 1
ATOM 1338 C C . GLU A 1 163 ? -10.115 -15.240 -0.990 1.00 97.88 163 GLU A C 1
ATOM 1340 O O . GLU A 1 163 ? -10.023 -15.115 -2.215 1.00 97.88 163 GLU A O 1
ATOM 1345 N N . ALA A 1 164 ? -10.522 -14.240 -0.201 1.00 97.56 164 ALA A N 1
ATOM 1346 C CA . ALA A 1 164 ? -10.889 -12.925 -0.722 1.00 97.56 164 ALA A CA 1
ATOM 1347 C C . ALA A 1 164 ? -9.698 -12.227 -1.394 1.00 97.56 164 ALA A C 1
ATOM 1349 O O . ALA A 1 164 ? -9.857 -11.602 -2.443 1.00 97.56 164 ALA A O 1
ATOM 1350 N N . THR A 1 165 ? -8.490 -12.379 -0.838 1.00 97.06 165 THR A N 1
ATOM 1351 C CA . THR A 1 165 ? -7.253 -11.867 -1.445 1.00 97.06 165 THR A CA 1
ATOM 1352 C C . THR A 1 165 ? -6.992 -12.506 -2.809 1.00 97.06 165 THR A C 1
ATOM 1354 O O . THR A 1 165 ? -6.708 -11.801 -3.778 1.00 97.06 165 THR A O 1
ATOM 1357 N N . ALA A 1 166 ? -7.114 -13.832 -2.917 1.00 95.44 166 ALA A N 1
ATOM 1358 C CA . ALA A 1 166 ? -6.922 -14.536 -4.181 1.00 95.44 166 ALA A CA 1
ATOM 1359 C C . ALA A 1 166 ? -7.965 -14.121 -5.233 1.00 95.44 166 ALA A C 1
ATOM 1361 O O . ALA A 1 166 ? -7.598 -13.835 -6.374 1.00 95.44 166 ALA A O 1
ATOM 1362 N N . ALA A 1 167 ? -9.241 -14.027 -4.848 1.00 95.19 167 ALA A N 1
ATOM 1363 C CA . ALA A 1 167 ? -10.322 -13.597 -5.735 1.00 95.19 167 ALA A CA 1
ATOM 1364 C C . ALA A 1 167 ? -10.147 -12.144 -6.216 1.00 95.19 167 ALA A C 1
ATOM 1366 O O . ALA A 1 167 ? -10.361 -11.840 -7.394 1.00 95.19 167 ALA A O 1
ATOM 1367 N N . PHE A 1 168 ? -9.709 -11.246 -5.327 1.00 92.81 168 PHE A N 1
ATOM 1368 C CA . PHE A 1 168 ? -9.424 -9.854 -5.671 1.00 92.81 168 PHE A CA 1
ATOM 1369 C C . PHE A 1 168 ? -8.272 -9.749 -6.674 1.00 92.81 168 PHE A C 1
ATOM 1371 O O . PHE A 1 168 ? -8.420 -9.108 -7.713 1.00 92.81 168 PHE A O 1
ATOM 1378 N N . ASN A 1 169 ? -7.158 -10.439 -6.413 1.00 90.25 169 ASN A N 1
ATOM 1379 C CA . ASN A 1 169 ? -5.992 -10.411 -7.296 1.00 90.25 169 ASN A CA 1
ATOM 1380 C C . ASN A 1 169 ? -6.288 -11.023 -8.679 1.00 90.25 169 ASN A C 1
ATOM 1382 O O . ASN A 1 169 ? -5.784 -10.520 -9.680 1.00 90.25 169 ASN A O 1
ATOM 1386 N N . GLN A 1 170 ? -7.163 -12.034 -8.767 1.00 88.00 170 GLN A N 1
ATOM 1387 C CA . GLN A 1 170 ? -7.662 -12.542 -10.055 1.00 88.00 170 GLN A CA 1
ATOM 1388 C C . GLN A 1 170 ? -8.487 -11.487 -10.804 1.00 88.00 170 GLN A C 1
ATOM 1390 O O . GLN A 1 170 ? -8.193 -11.173 -11.956 1.00 88.00 170 GLN A O 1
ATOM 1395 N N . THR A 1 171 ? -9.456 -10.867 -10.127 1.00 85.56 171 THR A N 1
ATOM 1396 C CA . THR A 1 171 ? -10.330 -9.841 -10.725 1.00 85.56 171 THR A CA 1
ATOM 1397 C C . THR A 1 171 ? -9.530 -8.645 -11.251 1.00 85.56 171 THR A C 1
ATOM 1399 O O . THR A 1 171 ? -9.790 -8.140 -12.342 1.00 85.56 171 THR A O 1
ATOM 1402 N N . VAL A 1 172 ? -8.528 -8.196 -10.492 1.00 80.00 172 VAL A N 1
ATOM 1403 C CA . VAL A 1 172 ? -7.622 -7.117 -10.905 1.00 80.00 172 VAL A CA 1
ATOM 1404 C C . VAL A 1 172 ? -6.777 -7.528 -12.110 1.00 80.00 172 VAL A C 1
ATOM 1406 O O . VAL A 1 172 ? -6.584 -6.719 -13.020 1.00 80.00 172 VAL A O 1
ATOM 1409 N N . SER A 1 173 ? -6.295 -8.773 -12.152 1.00 72.94 173 SER A N 1
ATOM 1410 C CA . SER A 1 173 ? -5.528 -9.269 -13.297 1.00 72.94 173 SER A CA 1
ATOM 1411 C C . SER A 1 173 ? -6.358 -9.360 -14.581 1.00 72.94 173 SER A C 1
ATOM 1413 O O . SER A 1 173 ? -5.834 -9.060 -15.650 1.00 72.94 173 SER A O 1
ATOM 1415 N N . ASP A 1 174 ? -7.655 -9.665 -14.477 1.00 70.62 174 ASP A N 1
ATOM 1416 C CA . ASP A 1 174 ? -8.569 -9.709 -15.625 1.00 70.62 174 ASP A CA 1
ATOM 1417 C C . ASP A 1 174 ? -8.976 -8.301 -16.101 1.00 70.62 174 ASP A C 1
ATOM 1419 O O . ASP A 1 174 ? -9.192 -8.077 -17.292 1.00 70.62 174 ASP A O 1
ATOM 1423 N N . ALA A 1 175 ? -9.072 -7.334 -15.180 1.00 63.56 175 ALA A N 1
ATOM 1424 C CA . ALA A 1 175 ? -9.475 -5.959 -15.480 1.00 63.56 175 ALA A CA 1
ATOM 1425 C C . ALA A 1 175 ? -8.316 -5.045 -15.934 1.00 63.56 175 ALA A C 1
ATOM 1427 O O . ALA A 1 175 ? -8.563 -4.010 -16.558 1.00 63.56 175 ALA A O 1
ATOM 1428 N N . SER A 1 176 ? -7.059 -5.376 -15.614 1.00 56.50 176 SER A N 1
ATOM 1429 C CA . SER A 1 176 ? -5.900 -4.513 -15.884 1.00 56.50 176 SER A CA 1
ATOM 1430 C C . SER A 1 176 ? -5.279 -4.766 -17.263 1.00 56.50 176 SER A C 1
ATOM 1432 O O . SER A 1 176 ? -4.327 -5.520 -17.439 1.00 56.50 176 SER A O 1
ATOM 1434 N N . THR A 1 177 ? -5.769 -4.038 -18.268 1.00 51.75 177 THR A N 1
ATOM 1435 C CA . THR A 1 177 ? -5.016 -3.793 -19.514 1.00 51.75 177 THR A CA 1
ATOM 1436 C C . THR A 1 177 ? -3.914 -2.746 -19.333 1.00 51.75 177 THR A C 1
ATOM 1438 O O . THR A 1 177 ? -3.042 -2.613 -20.186 1.00 51.75 177 THR A O 1
ATOM 1441 N N . ASP A 1 178 ? -3.967 -1.978 -18.245 1.00 50.19 178 ASP A N 1
ATOM 1442 C CA . ASP A 1 178 ? -3.098 -0.837 -17.989 1.00 50.19 178 ASP A CA 1
ATOM 1443 C C . ASP A 1 178 ? -2.038 -1.194 -16.940 1.00 50.19 178 ASP A C 1
ATOM 1445 O O . ASP A 1 178 ? -2.357 -1.654 -15.841 1.00 50.19 178 ASP A O 1
ATOM 1449 N N . ALA A 1 179 ? -0.769 -0.948 -17.263 1.00 52.41 179 ALA A N 1
ATOM 1450 C CA . ALA A 1 179 ? 0.396 -1.180 -16.403 1.00 52.41 179 ALA A CA 1
ATOM 1451 C C . ALA A 1 179 ? 0.443 -0.246 -15.166 1.00 52.41 179 ALA A C 1
ATOM 1453 O O . ALA A 1 179 ? 1.494 -0.050 -14.552 1.00 52.41 179 ALA A O 1
ATOM 1454 N N . SER A 1 180 ? -0.688 0.356 -14.790 1.00 55.81 180 SER A N 1
ATOM 1455 C CA . SER A 1 180 ? -0.798 1.365 -13.738 1.00 55.81 180 SER A CA 1
ATOM 1456 C C . SER A 1 180 ? -0.881 0.790 -12.322 1.00 55.81 180 SER A C 1
ATOM 1458 O O . SER A 1 180 ? -0.674 1.529 -11.357 1.00 55.81 180 SER A O 1
ATOM 1460 N N . GLN A 1 181 ? -1.101 -0.518 -12.152 1.00 61.41 181 GLN A N 1
ATOM 1461 C CA . GLN A 1 181 ? -1.136 -1.136 -10.823 1.00 61.41 181 GLN A CA 1
ATOM 1462 C C . GLN A 1 181 ? 0.241 -1.654 -10.386 1.00 61.41 181 GLN A C 1
ATOM 1464 O O . GLN A 1 181 ? 0.555 -2.834 -10.494 1.00 61.41 181 GLN A O 1
ATOM 1469 N N . ARG A 1 182 ? 1.065 -0.750 -9.841 1.00 80.12 182 ARG A N 1
ATOM 1470 C CA . ARG A 1 182 ? 2.375 -1.067 -9.229 1.00 80.12 182 ARG A CA 1
ATOM 1471 C C . ARG A 1 182 ? 2.277 -1.401 -7.733 1.00 80.12 182 ARG A C 1
ATOM 1473 O O . ARG A 1 182 ? 3.168 -1.045 -6.960 1.00 80.12 182 ARG A O 1
ATOM 1480 N N . TYR A 1 183 ? 1.182 -2.025 -7.303 1.00 91.62 183 TYR A N 1
ATOM 1481 C CA . TYR A 1 183 ? 0.983 -2.431 -5.911 1.00 91.62 183 TYR A CA 1
ATOM 1482 C C . TYR A 1 183 ? 0.477 -3.870 -5.816 1.00 91.62 183 TYR A C 1
ATOM 1484 O O . TYR A 1 183 ? -0.177 -4.366 -6.726 1.00 91.62 183 TYR A O 1
ATOM 1492 N N . HIS A 1 184 ? 0.808 -4.539 -4.712 1.00 93.62 184 HIS A N 1
ATOM 1493 C CA . HIS A 1 184 ? 0.256 -5.848 -4.344 1.00 93.62 184 HIS A CA 1
ATOM 1494 C C . HIS A 1 184 ? -0.880 -5.637 -3.352 1.00 93.62 184 HIS A C 1
ATOM 1496 O O . HIS A 1 184 ? -0.771 -4.737 -2.519 1.00 93.62 184 HIS A O 1
ATOM 1502 N N . SER A 1 185 ? -1.945 -6.433 -3.408 1.00 95.38 185 SER A N 1
ATOM 1503 C CA . SER A 1 185 ? -3.105 -6.241 -2.533 1.00 95.38 185 SER A CA 1
ATOM 1504 C C . SER A 1 185 ? -3.386 -7.463 -1.669 1.00 95.38 185 SER A C 1
ATOM 1506 O O . SER A 1 185 ? -3.334 -8.598 -2.147 1.00 95.38 185 SER A O 1
ATOM 1508 N N . HIS A 1 186 ? -3.698 -7.215 -0.395 1.00 98.00 186 HIS A N 1
ATOM 1509 C CA . HIS A 1 186 ? -4.286 -8.181 0.534 1.00 98.00 186 HIS A CA 1
ATOM 1510 C C . HIS A 1 186 ? -5.638 -7.670 1.017 1.00 98.00 186 HIS A C 1
ATOM 1512 O O . HIS A 1 186 ? -5.778 -6.505 1.387 1.00 98.00 186 HIS A O 1
ATOM 1518 N N . VAL A 1 187 ? -6.618 -8.562 1.084 1.00 98.44 187 VAL A N 1
ATOM 1519 C CA . VAL A 1 187 ? -7.963 -8.256 1.569 1.00 98.44 187 VAL A CA 1
ATOM 1520 C C . VAL A 1 187 ? -8.115 -8.766 2.998 1.00 98.44 187 VAL A C 1
ATOM 1522 O O . VAL A 1 187 ? -7.740 -9.892 3.327 1.00 98.44 187 VAL A O 1
ATOM 1525 N N . TYR A 1 188 ? -8.659 -7.909 3.856 1.00 98.75 188 TYR A N 1
ATOM 1526 C CA . TYR A 1 188 ? -8.958 -8.213 5.246 1.00 98.75 188 TYR A CA 1
ATOM 1527 C C . TYR A 1 188 ? -10.457 -8.014 5.475 1.00 98.75 188 TYR A C 1
ATOM 1529 O O . TYR A 1 188 ? -10.978 -6.912 5.295 1.00 98.75 188 TYR A O 1
ATOM 1537 N N . THR A 1 189 ? -11.147 -9.076 5.873 1.00 98.31 189 THR A N 1
ATOM 1538 C CA . THR A 1 189 ? -12.611 -9.124 6.028 1.00 98.31 189 THR A CA 1
ATOM 1539 C C . THR A 1 189 ? -12.981 -9.420 7.484 1.00 98.31 189 THR A C 1
ATOM 1541 O O . THR A 1 189 ? -12.107 -9.504 8.346 1.00 98.31 189 THR A O 1
ATOM 1544 N N . ASN A 1 190 ? -14.274 -9.567 7.789 1.00 98.06 190 ASN A N 1
ATOM 1545 C CA . ASN A 1 190 ? -14.751 -9.980 9.115 1.00 98.06 190 ASN A CA 1
ATOM 1546 C C . ASN A 1 190 ? -14.285 -9.061 10.270 1.00 98.06 190 ASN A C 1
ATOM 1548 O O . ASN A 1 190 ? -13.964 -9.517 11.368 1.00 98.06 190 ASN A O 1
ATOM 1552 N N . GLY A 1 191 ? -14.219 -7.751 10.015 1.00 98.25 191 GLY A N 1
ATOM 1553 C CA . GLY A 1 191 ? -13.966 -6.750 11.046 1.00 98.25 191 GLY A CA 1
ATOM 1554 C C . GLY A 1 191 ? -15.154 -6.562 11.996 1.00 98.25 191 GLY A C 1
ATOM 1555 O O . GLY A 1 191 ? -16.233 -7.128 11.816 1.00 98.25 191 GLY A O 1
ATOM 1556 N N . THR A 1 192 ? -14.981 -5.707 13.005 1.00 98.19 192 THR A N 1
ATOM 1557 C CA . THR A 1 192 ? -16.046 -5.337 13.942 1.00 98.19 192 THR A CA 1
ATOM 1558 C C . THR A 1 192 ? -17.258 -4.800 13.184 1.00 98.19 192 THR A C 1
ATOM 1560 O O . THR A 1 192 ? -17.115 -3.918 12.332 1.00 98.19 192 THR A O 1
ATOM 1563 N N . THR A 1 193 ? -18.449 -5.300 13.520 1.00 98.31 193 THR A N 1
ATOM 1564 C CA . THR A 1 193 ? -19.719 -4.905 12.900 1.00 98.31 193 THR A CA 1
ATOM 1565 C C . THR A 1 193 ? -19.892 -3.389 12.881 1.00 98.31 193 THR A C 1
ATOM 1567 O O . THR A 1 193 ? -19.742 -2.709 13.898 1.00 98.31 193 THR A O 1
ATOM 1570 N N . CYS A 1 194 ? -20.182 -2.854 11.701 1.00 97.50 194 CYS A N 1
ATOM 1571 C CA . CYS A 1 194 ? -20.473 -1.449 11.484 1.00 97.50 194 CYS A CA 1
ATOM 1572 C C . CYS A 1 194 ? -21.818 -1.086 12.116 1.00 97.50 194 CYS A C 1
ATOM 1574 O O . CYS A 1 194 ? -22.841 -1.695 11.817 1.00 97.50 194 CYS A O 1
ATOM 1576 N N . ASP A 1 195 ? -21.822 -0.065 12.959 1.00 95.94 195 ASP A N 1
ATOM 1577 C CA . ASP A 1 195 ? -22.998 0.504 13.614 1.00 95.94 195 ASP A CA 1
ATOM 1578 C C . ASP A 1 195 ? -23.962 1.166 12.619 1.00 95.94 195 ASP A C 1
ATOM 1580 O O . ASP A 1 195 ? -25.175 1.129 12.815 1.00 95.94 195 ASP A O 1
ATOM 1584 N N . LEU A 1 196 ? -23.431 1.714 11.522 1.00 96.25 196 LEU A N 1
ATOM 1585 C CA . LEU A 1 196 ? -24.218 2.398 10.493 1.00 96.25 196 LEU A CA 1
ATOM 1586 C C . LEU A 1 196 ? -24.825 1.450 9.449 1.00 96.25 196 LEU A C 1
ATOM 1588 O O . LEU A 1 196 ? -25.922 1.706 8.959 1.00 96.25 196 LEU A O 1
ATOM 1592 N N . THR A 1 197 ? -24.122 0.375 9.078 1.00 96.44 197 THR A N 1
ATOM 1593 C CA . THR A 1 197 ? -24.546 -0.529 7.987 1.00 96.44 197 THR A CA 1
ATOM 1594 C C . THR A 1 197 ? -24.955 -1.922 8.460 1.00 96.44 197 THR A C 1
ATOM 1596 O O . THR A 1 197 ? -25.517 -2.688 7.680 1.00 96.44 197 THR A O 1
ATOM 1599 N N . GLY A 1 198 ? -24.640 -2.297 9.703 1.00 97.06 198 GLY A N 1
ATOM 1600 C CA . GLY A 1 198 ? -24.838 -3.649 10.236 1.00 97.06 198 GLY A CA 1
ATOM 1601 C C . GLY A 1 198 ? -23.918 -4.721 9.638 1.00 97.06 198 GLY A C 1
ATOM 1602 O O . GLY A 1 198 ? -23.976 -5.872 10.063 1.00 97.06 198 GLY A O 1
ATOM 1603 N N . SER A 1 199 ? -23.066 -4.373 8.669 1.00 97.75 199 SER A N 1
ATOM 1604 C CA . SER A 1 199 ? -22.127 -5.296 8.014 1.00 97.75 199 SER A CA 1
ATOM 1605 C C . SER A 1 199 ? -20.749 -5.260 8.690 1.00 97.75 199 SER A C 1
ATOM 1607 O O . SER A 1 199 ? -20.391 -4.225 9.261 1.00 97.75 199 SER A O 1
ATOM 1609 N N . PRO A 1 200 ? -19.952 -6.345 8.660 1.00 98.38 200 PRO A N 1
ATOM 1610 C CA . PRO A 1 200 ? -18.581 -6.315 9.172 1.00 98.38 200 PRO A CA 1
ATOM 1611 C C . PRO A 1 200 ? -17.728 -5.310 8.389 1.00 98.38 200 PRO A C 1
ATOM 1613 O O . PRO A 1 200 ? -17.887 -5.163 7.177 1.00 98.38 200 PRO A O 1
ATOM 1616 N N . ARG A 1 201 ? -16.824 -4.615 9.089 1.00 98.50 201 ARG A N 1
ATOM 1617 C CA . ARG A 1 201 ? -15.809 -3.768 8.446 1.00 98.50 201 ARG A CA 1
ATOM 1618 C C . ARG A 1 201 ? -14.889 -4.618 7.564 1.00 98.50 201 ARG A C 1
ATOM 1620 O O . ARG A 1 201 ? -14.648 -5.792 7.857 1.00 98.50 201 ARG A O 1
ATOM 1627 N N . GLU A 1 202 ? -14.377 -4.005 6.505 1.00 98.31 202 GLU A N 1
ATOM 1628 C CA . GLU A 1 202 ? -13.389 -4.608 5.607 1.00 98.31 202 GLU A CA 1
ATOM 1629 C C . GLU A 1 202 ? -12.335 -3.578 5.192 1.00 98.31 202 GLU A C 1
ATOM 1631 O O . GLU A 1 202 ? -12.598 -2.369 5.141 1.00 98.31 202 GLU A O 1
ATOM 1636 N N . VAL A 1 203 ? -11.129 -4.052 4.887 1.00 98.56 203 VAL A N 1
ATOM 1637 C CA . VAL A 1 203 ? -10.027 -3.201 4.444 1.00 98.56 203 VAL A CA 1
ATOM 1638 C C . VAL A 1 203 ? -9.177 -3.875 3.376 1.00 98.56 203 VAL A C 1
ATOM 1640 O O . VAL A 1 203 ? -8.772 -5.029 3.497 1.00 98.56 203 VAL A O 1
ATOM 1643 N N . GLU A 1 204 ? -8.877 -3.110 2.333 1.00 98.19 204 GLU A N 1
ATOM 1644 C CA . GLU A 1 204 ? -7.881 -3.447 1.324 1.00 98.19 204 GLU A CA 1
ATOM 1645 C C . GLU A 1 204 ? -6.515 -2.899 1.761 1.00 98.19 204 GLU A C 1
ATOM 1647 O O . GLU A 1 204 ? -6.350 -1.690 1.947 1.00 98.19 204 GLU A O 1
ATOM 1652 N N . VAL A 1 205 ? -5.520 -3.769 1.919 1.00 98.38 205 VAL A N 1
ATOM 1653 C CA . VAL A 1 205 ? -4.141 -3.378 2.220 1.00 98.38 205 VAL A CA 1
ATOM 1654 C C . VAL A 1 205 ? -3.318 -3.388 0.937 1.00 98.38 205 VAL A C 1
ATOM 1656 O O . VAL A 1 205 ? -3.078 -4.440 0.351 1.00 98.38 205 VAL A O 1
ATOM 1659 N N . ARG A 1 206 ? -2.848 -2.210 0.524 1.00 96.81 206 ARG A N 1
ATOM 1660 C CA . ARG A 1 206 ? -2.073 -1.986 -0.701 1.00 96.81 206 ARG A CA 1
ATOM 1661 C C . ARG A 1 206 ? -0.594 -1.850 -0.378 1.00 96.81 206 ARG A C 1
ATOM 1663 O O . ARG A 1 206 ? -0.194 -0.898 0.293 1.00 96.81 206 ARG A O 1
ATOM 1670 N N . PHE A 1 207 ? 0.232 -2.756 -0.883 1.00 96.12 207 PHE A N 1
ATOM 1671 C CA . PHE A 1 207 ? 1.678 -2.718 -0.706 1.00 96.12 207 PHE A CA 1
ATOM 1672 C C . PHE A 1 207 ? 2.373 -2.081 -1.902 1.00 96.12 207 PHE A C 1
ATOM 1674 O O . PHE A 1 207 ? 2.281 -2.582 -3.021 1.00 96.12 207 PHE A O 1
ATOM 1681 N N . VAL A 1 208 ? 3.116 -1.007 -1.657 1.00 94.12 208 VAL A N 1
ATOM 1682 C CA . VAL A 1 208 ? 3.880 -0.279 -2.678 1.00 94.12 208 VAL A CA 1
ATOM 1683 C C . VAL A 1 208 ? 5.377 -0.348 -2.393 1.00 94.12 208 VAL A C 1
ATOM 1685 O O . VAL A 1 208 ? 5.804 -0.390 -1.236 1.00 94.12 208 VAL A O 1
ATOM 1688 N N . CYS A 1 209 ? 6.200 -0.330 -3.441 1.00 92.88 209 CYS A N 1
ATOM 1689 C CA . CYS A 1 209 ? 7.640 -0.136 -3.278 1.00 92.88 209 CYS A CA 1
ATOM 1690 C C . CYS A 1 209 ? 7.937 1.297 -2.813 1.00 92.88 209 CYS A C 1
ATOM 1692 O O . CYS A 1 209 ? 7.452 2.267 -3.394 1.00 92.88 209 CYS A O 1
ATOM 1694 N N . ALA A 1 210 ? 8.790 1.422 -1.797 1.00 91.12 210 ALA A N 1
ATOM 1695 C CA . ALA A 1 210 ? 9.486 2.664 -1.478 1.00 91.12 210 ALA A CA 1
ATOM 1696 C C . ALA A 1 210 ? 10.877 2.356 -0.924 1.00 91.12 210 ALA A C 1
ATOM 1698 O O . ALA A 1 210 ? 11.041 1.405 -0.171 1.00 91.12 210 ALA A O 1
ATOM 1699 N N . GLU A 1 211 ? 11.870 3.193 -1.223 1.00 88.62 211 GLU A N 1
ATOM 1700 C CA . GLU A 1 211 ? 13.251 3.018 -0.735 1.00 88.62 211 GLU A CA 1
ATOM 1701 C C . GLU A 1 211 ? 13.394 3.253 0.785 1.00 88.62 211 GLU A C 1
ATOM 1703 O O . GLU A 1 211 ? 14.420 2.941 1.388 1.00 88.62 211 GLU A O 1
ATOM 1708 N N . THR A 1 212 ? 12.354 3.793 1.425 1.00 89.69 212 THR A N 1
ATOM 1709 C CA . THR A 1 212 ? 12.315 4.055 2.869 1.00 89.69 212 THR A CA 1
ATOM 1710 C C . THR A 1 212 ? 11.842 2.833 3.664 1.00 89.69 212 THR A C 1
ATOM 1712 O O . THR A 1 212 ? 11.425 1.819 3.107 1.00 89.69 212 THR A O 1
ATOM 1715 N N . ARG A 1 213 ? 11.919 2.901 5.001 1.00 93.69 213 ARG A N 1
ATOM 1716 C CA . ARG A 1 213 ? 11.482 1.802 5.878 1.00 93.69 213 ARG A CA 1
ATOM 1717 C C . ARG A 1 213 ? 10.005 1.451 5.672 1.00 93.69 213 ARG A C 1
ATOM 1719 O O . ARG A 1 213 ? 9.195 2.310 5.317 1.00 93.69 213 ARG A O 1
ATOM 1726 N N . ALA A 1 214 ? 9.658 0.210 6.007 1.00 96.12 214 ALA A N 1
ATOM 1727 C CA . ALA A 1 214 ? 8.272 -0.222 5.978 1.00 96.12 214 ALA A CA 1
ATOM 1728 C C . ALA A 1 214 ? 7.416 0.572 6.974 1.00 96.12 214 ALA A C 1
ATOM 1730 O O . ALA A 1 214 ? 7.756 0.662 8.156 1.00 96.12 214 ALA A O 1
ATOM 1731 N N . MET A 1 215 ? 6.326 1.165 6.490 1.00 96.50 215 MET A N 1
ATOM 1732 C CA . MET A 1 215 ? 5.361 1.892 7.316 1.00 96.50 215 MET A CA 1
ATOM 1733 C C . MET A 1 215 ? 4.015 2.011 6.603 1.00 96.50 215 MET A C 1
ATOM 1735 O O . MET A 1 215 ? 3.951 1.993 5.373 1.00 96.50 215 MET A O 1
ATOM 1739 N N . VAL A 1 216 ? 2.947 2.172 7.383 1.00 97.88 216 VAL A N 1
ATOM 1740 C CA . VAL A 1 216 ? 1.652 2.600 6.846 1.00 97.88 216 VAL A CA 1
ATOM 1741 C C . VAL A 1 216 ? 1.797 4.057 6.408 1.00 97.88 216 VAL A C 1
ATOM 1743 O O . VAL A 1 216 ? 2.225 4.892 7.201 1.00 97.88 216 VAL A O 1
ATOM 1746 N N . THR A 1 217 ? 1.483 4.372 5.155 1.00 95.81 217 THR A N 1
ATOM 1747 C CA . THR A 1 217 ? 1.594 5.731 4.599 1.00 95.81 217 THR A CA 1
ATOM 1748 C C . THR A 1 217 ? 0.255 6.444 4.555 1.00 95.81 217 THR A C 1
ATOM 1750 O O . THR A 1 217 ? 0.208 7.652 4.774 1.00 95.81 217 THR A O 1
ATOM 1753 N N . SER A 1 218 ? -0.831 5.710 4.314 1.00 95.75 218 SER A N 1
ATOM 1754 C CA . SER A 1 218 ? -2.182 6.261 4.264 1.00 95.75 218 SER A CA 1
ATOM 1755 C C . SER A 1 218 ? -3.209 5.269 4.798 1.00 95.75 218 SER A C 1
ATOM 1757 O O . SER A 1 218 ? -3.038 4.055 4.701 1.00 95.75 218 SER A O 1
ATOM 1759 N N . ILE A 1 219 ? -4.298 5.812 5.325 1.00 97.62 219 ILE A N 1
ATOM 1760 C CA . ILE A 1 219 ? -5.533 5.101 5.647 1.00 97.62 219 ILE A CA 1
ATOM 1761 C C . ILE A 1 219 ? -6.677 5.972 5.137 1.00 97.62 219 ILE A C 1
ATOM 1763 O O . ILE A 1 219 ? -6.670 7.188 5.331 1.00 97.62 219 ILE A O 1
ATOM 1767 N N . THR A 1 220 ? -7.617 5.387 4.409 1.00 96.38 220 THR A N 1
ATOM 1768 C CA . THR A 1 220 ? -8.731 6.128 3.812 1.00 96.38 220 THR A CA 1
ATOM 1769 C C . THR A 1 220 ? -9.987 5.284 3.872 1.00 96.38 220 THR A C 1
ATOM 1771 O O . THR A 1 220 ? -9.957 4.106 3.538 1.00 96.38 220 THR A O 1
ATOM 1774 N N . GLU A 1 221 ? -11.092 5.884 4.293 1.00 96.69 221 GLU A N 1
ATOM 1775 C CA . G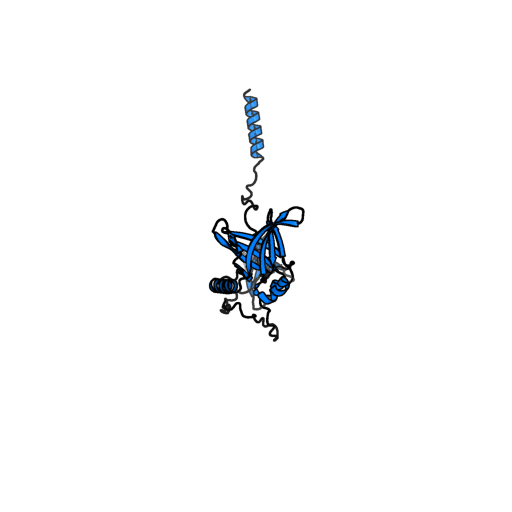LU A 1 221 ? -12.411 5.264 4.226 1.00 96.69 221 GLU A CA 1
ATOM 1776 C C . GLU A 1 221 ? -12.987 5.501 2.823 1.00 96.69 221 GLU A C 1
ATOM 1778 O O . GLU A 1 221 ? -13.286 6.633 2.450 1.00 96.69 221 GLU A O 1
ATOM 1783 N N . LEU A 1 222 ? -13.057 4.443 2.010 1.00 96.88 222 LEU A N 1
ATOM 1784 C CA . LEU A 1 222 ? -13.539 4.506 0.624 1.00 96.88 222 LEU A CA 1
ATOM 1785 C C . LEU A 1 222 ? -15.062 4.663 0.568 1.00 96.88 222 LEU A C 1
ATOM 1787 O O . LEU A 1 222 ? -15.607 5.307 -0.324 1.00 96.88 222 LEU A O 1
ATOM 1791 N N . SER A 1 223 ? -15.744 4.035 1.520 1.00 97.19 223 SER A N 1
ATOM 1792 C CA . SER A 1 223 ? -17.174 4.167 1.795 1.00 97.19 223 SER A CA 1
ATOM 1793 C C . SER A 1 223 ? -17.413 3.752 3.246 1.00 97.19 223 SER A C 1
ATOM 1795 O O . SER A 1 223 ? -16.502 3.218 3.874 1.00 97.19 223 SER A O 1
ATOM 1797 N N . THR A 1 224 ? -18.612 3.982 3.782 1.00 97.56 224 THR A N 1
ATOM 1798 C CA . THR A 1 224 ? -18.930 3.696 5.188 1.00 97.56 224 THR A CA 1
ATOM 1799 C C . THR A 1 224 ? -18.459 2.300 5.613 1.00 97.56 224 THR A C 1
ATOM 1801 O O . THR A 1 224 ? -18.952 1.297 5.097 1.00 97.56 224 THR A O 1
ATOM 1804 N N . CYS A 1 225 ? -17.519 2.243 6.563 1.00 97.19 225 CYS A N 1
ATOM 1805 C CA . CYS A 1 225 ? -16.931 1.019 7.115 1.00 97.19 225 CYS A CA 1
ATOM 1806 C C . CYS A 1 225 ? -16.103 0.153 6.136 1.00 97.19 225 CYS A C 1
ATOM 1808 O O . CYS A 1 225 ? -15.771 -0.988 6.471 1.00 97.19 225 CYS A O 1
ATOM 1810 N N . LYS A 1 226 ? -15.726 0.687 4.966 1.00 98.38 226 LYS A N 1
ATOM 1811 C CA . LYS A 1 226 ? -14.809 0.056 4.002 1.00 98.38 226 LYS A CA 1
ATOM 1812 C C . LYS A 1 226 ? -13.570 0.915 3.807 1.00 98.38 226 LYS A C 1
ATOM 1814 O O . LYS A 1 226 ? -13.670 2.075 3.402 1.00 98.38 226 LYS A O 1
ATOM 1819 N N . TYR A 1 227 ? -12.397 0.343 4.040 1.00 98.38 227 TYR A N 1
ATOM 1820 C CA . TYR A 1 227 ? -11.149 1.100 4.107 1.00 98.38 227 TYR A CA 1
ATOM 1821 C C . TYR A 1 227 ? -10.133 0.657 3.050 1.00 98.38 227 TYR A C 1
ATOM 1823 O O . TYR A 1 227 ? -10.156 -0.470 2.564 1.00 98.38 227 TYR A O 1
ATOM 1831 N N . ALA A 1 228 ? -9.192 1.544 2.740 1.00 98.06 228 ALA A N 1
ATOM 1832 C CA . ALA A 1 228 ? -7.956 1.234 2.037 1.00 98.06 228 ALA A CA 1
ATOM 1833 C C . ALA A 1 228 ? -6.764 1.727 2.861 1.00 98.06 228 ALA A C 1
ATOM 1835 O O . ALA A 1 228 ? -6.706 2.896 3.255 1.00 98.06 228 ALA A O 1
ATOM 1836 N N . LEU A 1 229 ? -5.811 0.836 3.116 1.00 98.06 229 LEU A N 1
ATOM 1837 C CA . LEU A 1 229 ? -4.600 1.093 3.887 1.00 98.06 229 LEU A CA 1
ATOM 1838 C C . LEU A 1 229 ? -3.390 0.879 2.981 1.00 98.06 229 LEU A C 1
ATOM 1840 O O . LEU A 1 229 ? -3.201 -0.206 2.445 1.00 98.06 229 LEU A O 1
ATOM 1844 N N . THR A 1 230 ? -2.545 1.894 2.822 1.00 97.25 230 THR A N 1
ATOM 1845 C CA . THR A 1 230 ? -1.328 1.772 2.009 1.00 97.25 230 THR A CA 1
ATOM 1846 C C . THR A 1 230 ? -0.131 1.507 2.907 1.00 97.25 230 THR A C 1
ATOM 1848 O O . THR A 1 230 ? 0.140 2.269 3.838 1.00 97.25 230 THR A O 1
ATOM 1851 N N . VAL A 1 231 ? 0.611 0.445 2.613 1.00 97.44 231 VAL A N 1
ATOM 1852 C CA . VAL A 1 231 ? 1.879 0.099 3.253 1.00 97.44 231 VAL A CA 1
ATOM 1853 C C . VAL A 1 231 ? 2.978 0.244 2.222 1.00 97.44 231 VAL A C 1
ATOM 1855 O O . VAL A 1 231 ? 2.978 -0.427 1.196 1.00 97.44 231 VAL A O 1
ATOM 1858 N N . GLN A 1 232 ? 3.960 1.086 2.499 1.00 95.44 232 GLN A N 1
ATOM 1859 C CA . GLN A 1 232 ? 5.173 1.071 1.695 1.00 95.44 232 GLN A CA 1
ATOM 1860 C C . GLN A 1 232 ? 6.162 0.055 2.260 1.00 95.44 232 GLN A C 1
ATOM 1862 O O . GLN A 1 232 ? 6.253 -0.097 3.480 1.00 95.44 232 GLN A O 1
ATOM 1867 N N . CYS A 1 233 ? 6.904 -0.635 1.396 1.00 94.44 233 CYS A N 1
ATOM 1868 C CA . CYS A 1 233 ? 7.883 -1.633 1.807 1.00 94.44 233 CYS A CA 1
ATOM 1869 C C . CYS A 1 233 ? 9.116 -1.650 0.879 1.00 94.44 233 CYS A C 1
ATOM 1871 O O . CYS A 1 233 ? 8.964 -1.816 -0.334 1.00 94.44 233 CYS A O 1
ATOM 1873 N N . PRO A 1 234 ? 10.347 -1.556 1.420 1.00 93.62 234 PRO A N 1
ATOM 1874 C CA . PRO A 1 234 ? 11.566 -1.529 0.608 1.00 93.62 234 PRO A CA 1
ATOM 1875 C C . PRO A 1 234 ? 11.926 -2.877 -0.012 1.00 93.62 234 PRO A C 1
ATOM 1877 O O . PRO A 1 234 ? 12.655 -2.932 -1.002 1.00 93.62 234 PRO A O 1
ATOM 1880 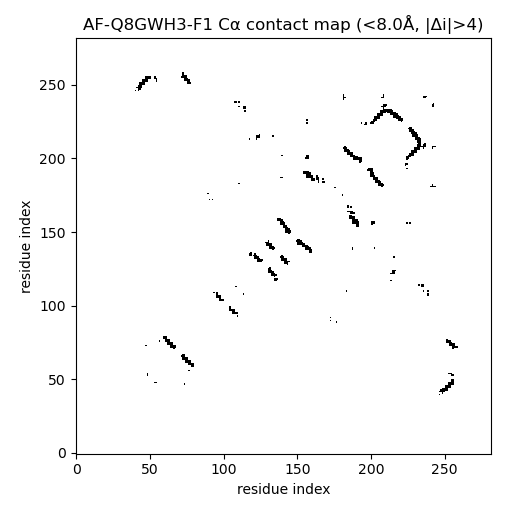N N . THR A 1 235 ? 11.421 -3.988 0.529 1.00 92.88 235 THR A N 1
ATOM 1881 C CA . THR A 1 235 ? 11.691 -5.320 -0.026 1.00 92.88 235 THR A CA 1
ATOM 1882 C C . THR A 1 235 ? 11.036 -5.515 -1.390 1.00 92.88 235 THR A C 1
ATOM 1884 O O . THR A 1 235 ? 11.628 -6.178 -2.242 1.00 92.88 235 THR A O 1
ATOM 1887 N N . LEU A 1 236 ? 9.881 -4.883 -1.631 1.00 92.44 236 LEU A N 1
ATOM 1888 C CA . LEU A 1 236 ? 9.172 -4.935 -2.910 1.00 92.44 236 LEU A CA 1
ATOM 1889 C C . LEU A 1 236 ? 9.956 -4.282 -4.051 1.00 92.44 236 LEU A C 1
ATOM 1891 O O . LEU A 1 236 ? 9.863 -4.735 -5.186 1.00 92.44 236 LEU A O 1
ATOM 1895 N N . CYS A 1 237 ? 10.800 -3.289 -3.766 1.00 89.88 237 CYS A N 1
ATOM 1896 C CA . CYS A 1 237 ? 11.600 -2.597 -4.783 1.00 89.88 237 CYS A CA 1
ATOM 1897 C C . CYS A 1 237 ? 12.618 -3.499 -5.502 1.00 89.88 237 CYS A C 1
ATOM 1899 O O . CYS A 1 237 ? 13.142 -3.143 -6.557 1.00 89.88 237 CYS A O 1
ATOM 1901 N N . LYS A 1 238 ? 12.891 -4.688 -4.948 1.00 86.19 238 LYS A N 1
ATOM 1902 C CA . LYS A 1 238 ? 13.736 -5.713 -5.577 1.00 86.19 238 LYS A CA 1
ATOM 1903 C C . LYS A 1 238 ? 13.026 -6.460 -6.708 1.00 86.19 238 LYS A C 1
ATOM 1905 O O . LYS A 1 238 ? 13.678 -7.222 -7.412 1.00 86.19 238 LYS A O 1
ATOM 1910 N N . HIS A 1 239 ? 11.717 -6.275 -6.864 1.00 86.81 239 HIS A N 1
ATOM 1911 C CA . HIS A 1 239 ? 10.931 -6.920 -7.904 1.00 86.81 239 HIS A CA 1
ATOM 1912 C C . HIS A 1 239 ? 10.592 -5.929 -9.028 1.00 86.81 239 HIS A C 1
ATOM 1914 O O . HIS A 1 239 ? 10.060 -4.856 -8.728 1.00 86.81 239 HIS A O 1
ATOM 1920 N N . PRO A 1 240 ? 10.799 -6.289 -10.308 1.00 82.62 240 PRO A N 1
ATOM 1921 C CA . PRO A 1 240 ? 10.466 -5.427 -11.444 1.00 82.62 240 PRO A CA 1
ATOM 1922 C C . PRO A 1 240 ? 9.006 -4.949 -11.459 1.00 82.62 240 PRO A C 1
ATOM 1924 O O . PRO A 1 240 ? 8.752 -3.805 -11.808 1.00 82.62 240 PRO A O 1
ATOM 1927 N N . LEU A 1 241 ? 8.053 -5.775 -10.996 1.00 82.81 241 LEU A N 1
ATOM 1928 C CA . LEU A 1 241 ? 6.623 -5.403 -10.937 1.00 82.81 241 LEU A CA 1
ATOM 1929 C C . LEU A 1 241 ? 6.316 -4.177 -10.056 1.00 82.81 241 LEU A C 1
ATOM 1931 O O . LEU A 1 241 ? 5.296 -3.528 -10.267 1.00 82.81 241 LEU A O 1
ATOM 1935 N N . PHE A 1 242 ? 7.160 -3.863 -9.066 1.00 86.44 242 PHE A N 1
ATOM 1936 C CA . PHE A 1 242 ? 6.929 -2.741 -8.144 1.00 86.44 242 PHE A CA 1
ATOM 1937 C C . PHE A 1 242 ? 7.882 -1.571 -8.372 1.00 86.44 242 PHE A C 1
ATOM 1939 O O . PHE A 1 242 ? 7.740 -0.537 -7.721 1.00 86.44 242 PHE A O 1
ATOM 1946 N N . GLN A 1 243 ? 8.866 -1.707 -9.263 1.00 73.12 243 GLN A N 1
ATOM 1947 C CA . GLN A 1 243 ? 9.745 -0.592 -9.579 1.00 73.12 243 GLN A CA 1
ATOM 1948 C C . GLN A 1 243 ? 8.920 0.498 -10.262 1.00 73.12 243 GLN A C 1
ATOM 1950 O O . GLN A 1 243 ? 8.248 0.267 -11.267 1.00 73.12 243 GLN A O 1
ATOM 1955 N N . LEU A 1 244 ? 8.957 1.706 -9.697 1.00 64.88 244 LEU A N 1
ATOM 1956 C CA . LEU A 1 244 ? 8.544 2.890 -10.434 1.00 64.88 244 LEU A CA 1
ATOM 1957 C C . LEU A 1 244 ? 9.393 2.917 -11.703 1.00 64.88 244 LEU A C 1
ATOM 1959 O O . LEU A 1 244 ? 10.620 2.833 -11.603 1.00 64.88 244 LEU A O 1
ATOM 1963 N N . GLU A 1 245 ? 8.768 3.056 -12.872 1.00 61.62 245 GLU A N 1
ATOM 1964 C CA . GLU A 1 245 ? 9.497 3.575 -14.022 1.00 61.62 245 GLU A CA 1
ATOM 1965 C C . GLU A 1 245 ? 10.061 4.915 -13.569 1.00 61.62 245 GLU A C 1
ATOM 1967 O O . GLU A 1 245 ? 9.344 5.914 -13.459 1.00 61.62 245 GLU A O 1
ATOM 1972 N N . LYS A 1 246 ? 11.347 4.925 -13.214 1.00 55.22 246 LYS A N 1
ATOM 1973 C CA . LYS A 1 246 ? 12.084 6.175 -13.172 1.00 55.22 246 LYS A CA 1
ATOM 1974 C C . LYS A 1 246 ? 11.901 6.732 -14.578 1.00 55.22 246 LYS A C 1
ATOM 1976 O O . LYS A 1 246 ? 12.125 5.962 -15.519 1.00 55.22 246 LYS A O 1
ATOM 1981 N N . PRO A 1 247 ? 11.442 7.983 -14.754 1.00 56.50 247 PRO A N 1
ATOM 1982 C CA . PRO A 1 247 ? 11.462 8.575 -16.077 1.00 56.50 247 PRO A CA 1
ATOM 1983 C C . PRO A 1 247 ? 12.894 8.402 -16.572 1.00 56.50 247 PRO A C 1
ATOM 1985 O O . PRO A 1 247 ? 13.826 8.939 -15.975 1.00 56.50 247 PRO A O 1
ATOM 1988 N N . VAL A 1 248 ? 13.086 7.533 -17.568 1.00 56.88 248 VAL A N 1
ATOM 1989 C CA . VAL A 1 248 ? 14.393 7.361 -18.184 1.00 56.88 248 VAL A CA 1
ATOM 1990 C C . VAL A 1 248 ? 14.616 8.688 -18.874 1.00 56.88 248 VAL A C 1
ATOM 1992 O O . VAL A 1 248 ? 14.017 8.947 -19.920 1.00 56.88 248 VAL A O 1
ATOM 1995 N N . SER A 1 249 ? 15.382 9.565 -18.233 1.00 62.41 249 SER A N 1
ATOM 1996 C CA . SER A 1 249 ? 15.809 10.806 -18.842 1.00 62.41 249 SER A CA 1
ATOM 1997 C C . SER A 1 249 ? 16.741 10.414 -19.976 1.00 62.41 249 SER A C 1
ATOM 1999 O O . SER A 1 249 ? 17.918 10.121 -19.791 1.00 62.41 249 SER A O 1
ATOM 2001 N N . HIS A 1 250 ? 16.179 10.323 -21.173 1.00 76.38 250 HIS A N 1
ATOM 2002 C CA . HIS A 1 250 ? 16.981 10.147 -22.367 1.00 76.38 250 HIS A CA 1
ATOM 2003 C C . HIS A 1 250 ? 17.596 11.507 -22.682 1.00 76.38 250 HIS A C 1
ATOM 2005 O O . HIS A 1 250 ? 16.884 12.515 -22.771 1.00 76.38 250 HIS A O 1
ATOM 2011 N N . THR A 1 251 ? 18.915 11.541 -22.834 1.00 84.50 251 THR A N 1
ATOM 2012 C CA . THR A 1 251 ? 19.582 12.727 -23.360 1.00 84.50 251 THR A CA 1
ATOM 2013 C C . THR A 1 251 ? 19.494 12.690 -24.879 1.00 84.50 251 THR A C 1
ATOM 2015 O O . THR A 1 251 ? 19.996 11.764 -25.510 1.00 84.50 251 THR A O 1
ATOM 2018 N N . ILE A 1 252 ? 18.832 13.681 -25.468 1.00 90.38 252 ILE A N 1
ATOM 2019 C CA . ILE A 1 252 ? 18.832 13.907 -26.910 1.00 90.38 252 ILE A CA 1
ATOM 2020 C C . ILE A 1 252 ? 20.046 14.777 -27.219 1.00 90.38 252 ILE A C 1
ATOM 2022 O O . ILE A 1 252 ? 20.083 15.951 -26.841 1.00 90.38 252 ILE A O 1
ATOM 2026 N N . HIS A 1 253 ? 21.034 14.192 -27.889 1.00 93.94 253 HIS A N 1
ATOM 2027 C CA . HIS A 1 253 ? 22.227 14.904 -28.331 1.00 93.94 253 HIS A CA 1
ATOM 2028 C C . HIS A 1 253 ? 21.966 15.600 -29.667 1.00 93.94 253 HIS A C 1
ATOM 2030 O O . HIS A 1 253 ? 21.399 15.007 -30.588 1.00 93.94 253 HIS A O 1
ATOM 2036 N N . CYS A 1 254 ? 22.386 16.857 -29.760 1.00 95.00 254 CYS A N 1
ATOM 2037 C CA . CYS A 1 254 ? 22.145 17.746 -30.888 1.00 95.00 254 CYS A CA 1
ATOM 2038 C C . CYS A 1 254 ? 23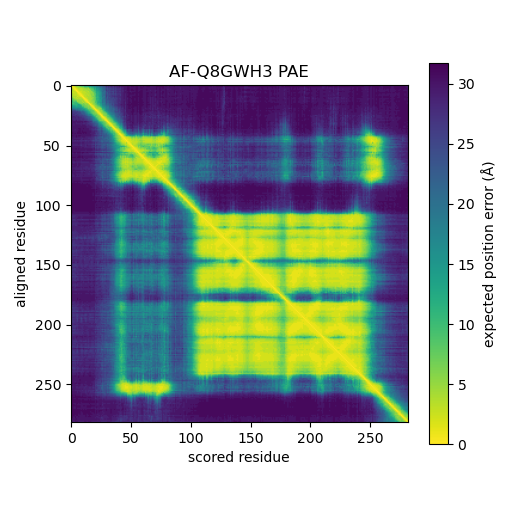.459 18.353 -31.386 1.00 95.00 254 CYS A C 1
ATOM 2040 O O . CYS A 1 254 ? 24.057 19.158 -30.680 1.00 95.00 254 CYS A O 1
ATOM 2042 N N . ASN A 1 255 ? 23.886 18.022 -32.604 1.00 94.31 255 ASN A N 1
ATOM 2043 C CA . ASN A 1 255 ? 25.084 18.604 -33.220 1.00 94.31 255 ASN A CA 1
ATOM 2044 C C . ASN A 1 255 ? 24.739 19.926 -33.911 1.00 94.31 255 ASN A C 1
ATOM 2046 O O . ASN A 1 255 ? 23.688 20.022 -34.550 1.00 94.31 255 ASN A O 1
ATOM 2050 N N . ALA A 1 256 ? 25.610 20.932 -33.817 1.00 92.00 256 ALA A N 1
ATOM 2051 C CA . ALA A 1 256 ? 25.439 22.184 -34.552 1.00 92.00 256 ALA A CA 1
ATOM 2052 C C . ALA A 1 256 ? 25.416 21.933 -36.071 1.00 92.00 256 ALA A C 1
ATOM 2054 O O . ALA A 1 256 ? 26.226 21.162 -36.588 1.00 92.00 256 ALA A O 1
ATOM 2055 N N . ILE A 1 257 ? 24.481 22.567 -36.784 1.00 88.31 257 ILE A N 1
ATOM 2056 C CA . ILE A 1 257 ? 24.480 22.600 -38.252 1.00 88.31 257 ILE A CA 1
ATOM 2057 C C . ILE A 1 257 ? 25.134 23.922 -38.667 1.00 88.31 257 ILE A C 1
ATOM 2059 O O . ILE A 1 257 ? 24.620 24.974 -38.274 1.00 88.31 257 ILE A O 1
ATOM 2063 N N . PRO A 1 258 ? 26.219 23.903 -39.460 1.00 81.88 258 PRO A N 1
ATOM 2064 C CA . PRO A 1 258 ? 26.797 25.121 -40.007 1.00 81.88 258 PRO A CA 1
ATOM 2065 C C . PRO A 1 258 ? 25.732 25.927 -40.756 1.00 81.88 258 PRO A C 1
ATOM 2067 O O . PRO A 1 258 ? 24.951 25.378 -41.539 1.00 81.88 258 PRO A O 1
ATOM 2070 N N . VAL A 1 259 ? 25.678 27.235 -40.510 1.00 78.31 259 VAL A N 1
ATOM 2071 C CA . VAL A 1 259 ? 24.906 28.138 -41.364 1.00 78.31 259 VAL A CA 1
ATOM 2072 C C . VAL A 1 259 ? 25.668 28.197 -42.681 1.00 78.31 259 VAL A C 1
ATOM 2074 O O . VAL A 1 259 ? 26.739 28.793 -42.736 1.00 78.31 259 VAL A O 1
ATOM 2077 N N . GLU A 1 260 ? 25.168 27.533 -43.722 1.00 70.62 260 GLU A N 1
ATOM 2078 C CA . GLU A 1 260 ? 25.668 27.794 -45.068 1.00 70.62 260 GLU A CA 1
ATOM 2079 C C . GLU A 1 260 ? 25.379 29.270 -45.356 1.00 70.62 260 GLU A C 1
ATOM 2081 O O . GLU A 1 260 ? 24.221 29.665 -45.498 1.00 70.62 260 GLU A O 1
ATOM 2086 N N . GLU A 1 261 ? 26.420 30.109 -45.343 1.00 58.03 261 GLU A N 1
ATOM 2087 C CA . GLU A 1 261 ? 26.346 31.449 -45.914 1.00 58.03 261 GLU A CA 1
ATOM 2088 C C . GLU A 1 261 ? 25.849 31.265 -47.341 1.00 58.03 261 GLU A C 1
ATOM 2090 O O . GLU A 1 261 ? 26.514 30.590 -48.129 1.00 58.03 261 GLU A O 1
ATOM 2095 N N . ASP A 1 262 ? 24.655 31.784 -47.641 1.00 47.91 262 ASP A N 1
ATOM 2096 C CA . ASP A 1 262 ? 24.009 31.623 -48.936 1.00 47.91 262 ASP A CA 1
ATOM 2097 C C . ASP A 1 262 ? 25.050 31.738 -50.055 1.00 47.91 262 ASP A C 1
ATOM 2099 O O . ASP A 1 262 ? 25.582 32.819 -50.336 1.00 47.91 262 ASP A O 1
ATOM 2103 N N . ALA A 1 263 ? 25.281 30.627 -50.760 1.00 48.59 263 ALA A N 1
ATOM 2104 C CA . ALA A 1 263 ? 26.009 30.560 -52.026 1.00 48.59 263 ALA A CA 1
ATOM 2105 C C . ALA A 1 263 ? 25.271 31.322 -53.156 1.00 48.59 263 ALA A C 1
ATOM 2107 O O . ALA A 1 263 ? 25.355 30.985 -54.336 1.00 48.59 263 ALA A O 1
ATOM 2108 N N . THR A 1 264 ? 24.557 32.385 -52.792 1.00 42.88 264 THR A N 1
ATOM 2109 C CA . THR A 1 264 ? 23.737 33.255 -53.622 1.00 42.88 264 THR A CA 1
ATOM 2110 C C . THR A 1 264 ? 24.178 34.715 -53.528 1.00 42.88 264 THR A C 1
ATOM 2112 O O . THR A 1 264 ? 23.434 35.598 -53.941 1.00 42.88 264 THR A O 1
ATOM 2115 N N . ARG A 1 265 ? 25.416 34.994 -53.091 1.00 41.41 265 ARG A N 1
ATOM 2116 C CA . ARG A 1 265 ? 26.105 36.233 -53.505 1.00 41.41 265 ARG A CA 1
ATOM 2117 C C . ARG A 1 265 ? 26.884 36.085 -54.820 1.00 41.41 265 ARG A C 1
ATOM 2119 O O . ARG A 1 265 ? 27.371 37.070 -55.364 1.00 41.41 265 ARG A O 1
ATOM 2126 N N . ASN A 1 266 ? 26.891 34.900 -55.430 1.00 44.12 266 ASN A N 1
ATOM 2127 C CA . ASN A 1 266 ? 27.250 34.760 -56.841 1.00 44.12 266 ASN A CA 1
ATOM 2128 C C . ASN A 1 266 ? 26.036 35.087 -57.714 1.00 44.12 266 ASN A C 1
ATOM 2130 O O . ASN A 1 266 ? 25.415 34.169 -58.248 1.00 44.12 266 ASN A O 1
ATOM 2134 N N . LYS A 1 267 ? 25.676 36.375 -57.838 1.00 48.28 267 LYS A N 1
ATOM 2135 C CA . LYS A 1 267 ? 24.924 36.857 -59.015 1.00 48.28 267 LYS A CA 1
ATOM 2136 C C . LYS A 1 267 ? 24.877 38.363 -59.275 1.00 48.28 267 LYS A C 1
ATOM 2138 O O . LYS A 1 267 ? 24.389 38.712 -60.342 1.00 48.28 267 LYS A O 1
ATOM 2143 N N . GLU A 1 268 ? 25.416 39.240 -58.424 1.00 44.75 268 GLU A N 1
ATOM 2144 C CA . GLU A 1 268 ? 25.302 40.692 -58.693 1.00 44.75 268 GLU A CA 1
ATOM 2145 C C . GLU A 1 268 ? 26.599 41.479 -58.915 1.00 44.75 268 GLU A C 1
ATOM 2147 O O . GLU A 1 268 ? 26.507 42.661 -59.215 1.00 44.75 268 GLU A O 1
ATOM 2152 N N . GLU A 1 269 ? 27.790 40.868 -58.930 1.00 40.56 269 GLU A N 1
ATOM 2153 C CA . GLU A 1 269 ? 29.005 41.620 -59.327 1.00 40.56 269 GLU A CA 1
ATOM 2154 C C . GLU A 1 269 ? 29.825 41.028 -60.476 1.00 40.56 269 GLU A C 1
ATOM 2156 O O . GLU A 1 269 ? 30.677 41.719 -61.024 1.00 40.56 269 GLU A O 1
ATOM 2161 N N . GLN A 1 270 ? 29.508 39.827 -60.973 1.00 34.91 270 GLN A N 1
ATOM 2162 C CA . GLN A 1 270 ? 30.172 39.295 -62.176 1.00 34.91 270 GLN A CA 1
ATOM 2163 C C . GLN A 1 270 ? 29.476 39.681 -63.497 1.00 34.91 270 GLN A C 1
ATOM 2165 O O . GLN A 1 270 ? 29.757 39.102 -64.541 1.00 34.91 270 GLN A O 1
ATOM 2170 N N . ALA A 1 271 ? 28.586 40.679 -63.471 1.00 45.12 271 ALA A N 1
ATOM 2171 C CA . ALA A 1 271 ? 28.030 41.306 -64.676 1.00 45.12 271 ALA A CA 1
ATOM 2172 C C . ALA A 1 271 ? 28.817 42.556 -65.127 1.00 45.12 271 ALA A C 1
ATOM 2174 O O . ALA A 1 271 ? 28.419 43.217 -66.083 1.00 45.12 271 ALA A O 1
ATOM 2175 N N . VAL A 1 272 ? 29.930 42.892 -64.465 1.00 41.88 272 VAL A N 1
ATOM 2176 C CA . VAL A 1 272 ? 30.764 44.054 -64.808 1.00 41.88 272 VAL A CA 1
ATOM 2177 C C . VAL A 1 272 ? 32.214 43.619 -65.009 1.00 41.88 272 VAL A C 1
ATOM 2179 O O . VAL A 1 272 ? 33.081 44.003 -64.243 1.00 41.88 272 VAL A O 1
ATOM 2182 N N . ASP A 1 273 ? 32.469 42.773 -66.007 1.00 37.06 273 ASP A N 1
ATOM 2183 C CA . ASP A 1 273 ? 33.669 42.882 -66.857 1.00 37.06 273 ASP A CA 1
ATOM 2184 C C . ASP A 1 273 ? 33.529 41.944 -68.070 1.00 37.06 273 ASP A C 1
ATOM 2186 O O . ASP A 1 273 ? 34.212 40.933 -68.211 1.00 37.06 273 ASP A O 1
ATOM 2190 N N . GLU A 1 274 ? 32.569 42.243 -68.945 1.00 33.41 274 GLU A N 1
ATOM 2191 C CA . GLU A 1 274 ? 32.540 41.686 -70.297 1.00 33.41 274 GLU A CA 1
ATOM 2192 C C . GLU A 1 274 ? 32.472 42.847 -71.294 1.00 33.41 274 GLU A C 1
ATOM 2194 O O . GLU A 1 274 ? 31.399 43.360 -71.593 1.00 33.41 274 GLU A O 1
ATOM 2199 N N . SER A 1 275 ? 33.632 43.303 -71.783 1.00 40.53 275 SER A N 1
ATOM 2200 C CA . SER A 1 275 ? 33.778 44.079 -73.030 1.00 40.53 275 SER A CA 1
ATOM 2201 C C . SER A 1 275 ? 35.271 44.137 -73.455 1.00 40.53 275 SER A C 1
ATOM 2203 O O . SER A 1 275 ? 36.144 43.872 -72.635 1.00 40.53 275 SER A O 1
ATOM 2205 N N . PRO A 1 276 ? 35.616 44.308 -74.750 1.00 48.66 276 PRO A N 1
ATOM 2206 C CA . PRO A 1 276 ? 35.932 43.153 -75.588 1.00 48.66 276 PRO A CA 1
ATOM 2207 C C . PRO A 1 276 ? 37.330 43.181 -76.234 1.00 48.66 276 PRO A C 1
ATOM 2209 O O . PRO A 1 276 ? 37.984 44.212 -76.382 1.00 48.66 276 PRO A O 1
ATOM 2212 N N . LYS A 1 277 ? 37.736 41.998 -76.714 1.00 34.84 277 LYS A N 1
ATOM 2213 C CA . LYS A 1 277 ? 38.894 41.759 -77.587 1.00 34.84 277 LYS A CA 1
ATOM 2214 C C . LYS A 1 277 ? 38.835 42.631 -78.846 1.00 34.84 277 LYS A C 1
ATOM 2216 O O . LYS A 1 277 ? 37.894 42.522 -79.628 1.00 34.84 277 LYS A O 1
ATOM 2221 N N . MET A 1 278 ? 39.899 43.392 -79.087 1.00 38.66 278 MET A N 1
ATOM 2222 C CA . MET A 1 278 ? 40.208 43.973 -80.392 1.00 38.66 278 MET A CA 1
ATOM 2223 C C . MET A 1 278 ? 41.358 43.182 -81.015 1.00 38.66 278 MET A C 1
ATOM 2225 O O . MET A 1 278 ? 42.473 43.154 -80.501 1.00 38.66 278 MET A O 1
ATOM 2229 N N . ILE A 1 279 ? 41.034 42.507 -82.112 1.00 36.03 279 ILE A N 1
ATOM 2230 C CA . ILE A 1 279 ? 41.974 41.962 -83.087 1.00 36.03 279 ILE A CA 1
ATOM 2231 C C . ILE A 1 279 ? 42.429 43.145 -83.945 1.00 36.03 279 ILE A C 1
ATOM 2233 O O . ILE A 1 279 ? 41.584 43.879 -84.456 1.00 36.03 279 ILE A O 1
ATOM 2237 N N . ALA A 1 280 ? 43.736 43.327 -84.114 1.00 42.66 280 ALA A N 1
ATOM 2238 C CA . ALA A 1 280 ? 44.282 44.184 -85.156 1.00 42.66 280 ALA A CA 1
ATOM 2239 C C . ALA A 1 280 ? 45.510 43.505 -85.767 1.00 42.66 280 ALA A C 1
ATOM 2241 O O . ALA A 1 280 ? 46.498 43.249 -85.080 1.00 42.66 280 ALA A O 1
ATOM 2242 N N . ASP A 1 281 ? 45.371 43.195 -87.054 1.00 36.03 281 ASP A N 1
ATOM 2243 C CA . ASP A 1 281 ? 46.421 42.811 -87.989 1.00 36.03 281 ASP A CA 1
ATOM 2244 C C . ASP A 1 281 ? 47.577 43.820 -88.010 1.00 36.03 281 ASP A C 1
ATOM 2246 O O . ASP A 1 281 ? 47.348 45.034 -88.049 1.00 36.03 281 ASP A O 1
ATOM 2250 N N . SER A 1 282 ? 48.806 43.304 -88.098 1.00 47.38 282 SER A N 1
ATOM 2251 C CA . SER A 1 282 ? 49.864 43.716 -89.043 1.00 47.38 282 SER A CA 1
ATOM 2252 C C . SER A 1 282 ? 51.006 42.704 -89.017 1.00 47.38 282 SER A C 1
ATOM 2254 O O . SER A 1 282 ? 51.465 42.372 -87.901 1.00 47.38 282 SER A O 1
#

Nearest PDB structures (foldseek):
  3aih-assembly2_B  TM=8.213E-01  e=3.959E-12  Homo sapiens
  6vk3-assembly1_B  TM=4.784E-01  e=3.242E-10  Saccharomyces cerevisiae
  6z30-assembly1_A  TM=6.442E-01  e=1.647E-05  Homo sapiens
  6z32-assembly1_A  TM=6.519E-01  e=1.043E-04  Homo sapiens
  6z32-assembly2_B  TM=6.218E-01  e=6.221E-04  Homo sapiens

InterPro domains:
  IPR009011 Mannose-6-phosphate receptor binding domain superfamily [G3DSA:2.70.130.10] (118-233)
  IPR009011 Mannose-6-phosphate receptor binding domain superfamily [SSF50911] (179-238)
  IPR012913 Protein OS9-like domain [PF07915] (121-194)
  IPR044865 MRH domain [PS51914] (120-239)
  IPR045149 Protein OS-9-like [PTHR15414] (8-270)

Organism: Arabidopsis thaliana (NCBI:txid3702)

Sequence (282 aa):
MRITQILLCLVIVALSSSSHVWSDQIFPAHLVGTFSRNNREPKYKIEFLPEDSPFHPGDNLESMVMLDKHGNRFLCYLPKEEKATSGWTSSQQNISTVMMETQQLVKLKTPDELLQPLSEKCLFRQEGWWSYEFCHQKYVRQLHVEDENKIVQEFFLGTFDPEATAAFNQTVSDASTDASQRYHSHVYTNGTTCDLTGSPREVEVRFVCAETRAMVTSITELSTCKYALTVQCPTLCKHPLFQLEKPVSHTIHCNAIPVEEDATRNKEEQAVDESPKMIADS

Secondary structure (DSSP, 8-state):
-HHHHHHHHHHHHHHHTT----------TTSS----S-S-S-SEEEEEEPTTS-----TTEEEEEEE-TT--EEEEEEE------S------TTS-----SSS----PPPHHHHHGGGGGS-EEEEETTEEEEEETTTEEEEEEEETTTEEEEEEEEEEE-HHHHHHHHHHHHHH--STT--EEEEEEE--SBPTTTSSBPEEEEEEEE-SSPPEEEEEEEEETTEEEEEEEETTGGGSGGG-------EEEEEEEPP----TT-TTSSTTS----------